Protein AF-A0A4Z1HPI1-F1 (afdb_monomer)

Radius of gyration: 21.08 Å; Cα contacts (8 Å, |Δi|>4): 315; chains: 1; bounding box: 58×37×62 Å

Foldseek 3Di:
DPPVPLDLFDWDDDDQQFTDGPLLVLQQDDDADLVSVLVSLVVNLVSVVSVNDQLDFDFTDNDPDTFFTDGSLLSNLLRPQVVVVVVLVLVVVPDPDDDDDCRSLNDPSSLVSLQVSQLDPRATCDDFQLDDGHAGSLNSNLVSLVVVDDLVNQCVSCVVVCVPPDPDDSLLSSLLSVLVSSCSRQPQPHPSCLVVLLSSLLNSLCVLLVQDPQQWDADDDDVPDGSGRTGGHDPVCSVVSCVVCVVSSVVSVVLSVVLNVVCVVVVHGSSCSSVPVSVVVVVVVCVVPPDPDDPVRVVVCVVVVDDD

Sequence (308 aa):
MFYNAGFREIEEYRCFDSKRTLLMLTWTDHDTSPSEMMDKFKLLWWLIQKVADLHRAKRILQGDRRIPWSPATHFIVASLLIKDLWVITMEEINLLPNGGPENLTSQPEVRNVMFKVLTTSTADPCICACSKSGCTALTILLKQTTLELDEEEIISVFTDLSEEGFPLDSTYWIMRASIMFLLQFIGTDNDAWKILGPEIIRFATFTILELTHTCCVYHPYSEGSPPHHFTPFDIGDHQDIQEEESAQIEELEILVKDFDSKYIELAQPILKFFDGYWRSRMLDYDIINTKPYTRDELEKIRELGVRI

Organism: NCBI:txid54673

Solvent-accessible surface area (backbone atoms only — not comparable to full-atom values): 18017 Å² total; per-residue (Å²): 135,78,72,91,72,75,70,63,70,75,78,76,54,85,56,84,82,19,64,47,50,62,73,52,58,66,57,83,71,93,86,62,53,75,68,56,48,49,52,38,32,48,50,52,33,52,39,48,75,55,64,44,66,53,70,51,51,43,65,32,39,58,82,94,45,76,40,64,58,47,28,30,31,43,44,45,35,54,43,51,51,52,67,62,59,45,52,55,49,48,56,55,68,74,48,67,100,69,81,67,80,84,50,69,65,75,36,64,43,44,24,51,42,51,38,58,42,51,72,43,90,55,44,29,90,41,84,27,85,58,32,96,70,16,50,29,23,48,52,51,41,53,54,48,48,69,72,70,59,54,60,71,66,50,48,67,74,43,51,91,69,57,80,73,79,68,92,69,58,64,65,57,57,50,50,53,50,51,51,57,57,48,39,66,44,59,44,83,88,38,75,63,50,77,58,52,40,57,51,49,53,37,34,51,51,33,56,75,69,66,61,79,66,55,50,36,43,80,51,80,93,52,97,88,57,68,79,55,49,60,44,70,41,63,74,79,60,37,58,58,52,52,62,73,43,40,67,60,53,51,51,47,54,55,51,43,52,52,49,50,53,48,50,63,72,66,68,55,53,62,67,61,38,44,74,40,60,50,43,54,52,53,51,53,48,46,58,69,73,70,53,86,68,53,75,69,52,53,52,51,44,47,73,71,68,51,88,126

Secondary structure (DSSP, 8-state):
--GGG--S-----EETTEE--GGGTS---S---HHHHHHHHHHHHHHHHTT--SS-EEEEEETTEEEEEEEHHHHHHHHS-HHHHHHHHHHHHHS-SS--SS-GGGSHHHHHHHHHHHT---B-S---TTSSSS-BHHHHHHHHHHHHS-HHHHHHHTGGGGGG-----HHHHHHHHHHHHHHHHH-TT-TTHHHHHHHHHHHHHHHHTT---TTEEE----TT--S-SEEEPPHHHHHHHHHHTHHHHHHHHHHHHHHHHHHHHH---HHHHIIIIIHHHHHHHHHHHHS---HHHHHHHHHTT---

Structure (mmCIF, N/CA/C/O backbone):
data_AF-A0A4Z1HPI1-F1
#
_entry.id   AF-A0A4Z1HPI1-F1
#
loop_
_atom_site.group_PDB
_atom_site.id
_atom_site.type_symbol
_atom_site.label_atom_id
_atom_site.label_alt_id
_atom_site.label_comp_id
_atom_site.label_asym_id
_atom_site.label_entity_id
_atom_site.label_seq_id
_atom_site.pdbx_PDB_ins_code
_atom_site.Cartn_x
_atom_site.Cartn_y
_atom_site.Cartn_z
_atom_site.occupancy
_atom_site.B_iso_or_equiv
_atom_site.auth_seq_id
_atom_site.auth_comp_id
_atom_site.auth_asym_id
_atom_site.auth_atom_id
_atom_site.pdbx_PDB_model_num
ATOM 1 N N . MET A 1 1 ? 26.347 -3.204 -25.828 1.00 44.28 1 MET A N 1
ATOM 2 C CA . MET A 1 1 ? 26.969 -4.247 -26.683 1.00 44.28 1 MET A CA 1
ATOM 3 C C . MET A 1 1 ? 26.636 -5.691 -26.265 1.00 44.28 1 MET A C 1
ATOM 5 O O . MET A 1 1 ? 26.672 -6.547 -27.133 1.00 44.28 1 MET A O 1
ATOM 9 N N . PHE A 1 2 ? 26.252 -5.988 -25.012 1.00 39.34 2 PHE A N 1
ATOM 10 C CA . PHE A 1 2 ? 25.982 -7.369 -24.551 1.00 39.34 2 PHE A CA 1
ATOM 11 C C . PHE A 1 2 ? 24.606 -7.971 -24.929 1.00 39.34 2 PHE A C 1
ATOM 13 O O . PHE A 1 2 ? 24.439 -9.184 -24.890 1.00 39.34 2 PHE A O 1
ATOM 20 N N . TYR A 1 3 ? 23.616 -7.169 -25.334 1.00 44.66 3 TYR A N 1
ATOM 21 C CA . TYR A 1 3 ? 22.205 -7.601 -25.351 1.00 44.66 3 TYR A CA 1
ATOM 22 C C . TYR A 1 3 ? 21.655 -8.155 -26.676 1.00 44.66 3 TYR A C 1
ATOM 24 O O . TYR A 1 3 ? 20.576 -8.742 -26.684 1.00 44.66 3 TYR A O 1
ATOM 32 N N . ASN A 1 4 ? 22.400 -8.069 -27.782 1.00 40.19 4 ASN A N 1
ATOM 33 C CA . ASN A 1 4 ? 21.983 -8.663 -29.065 1.00 40.19 4 ASN A CA 1
ATOM 34 C C . ASN A 1 4 ? 22.192 -10.193 -29.133 1.00 40.19 4 ASN A C 1
ATOM 36 O O . ASN A 1 4 ? 21.954 -10.793 -30.175 1.00 40.19 4 ASN A O 1
ATOM 40 N N . ALA A 1 5 ? 22.630 -10.830 -28.041 1.00 48.34 5 ALA A N 1
ATOM 41 C CA . ALA A 1 5 ? 23.020 -12.242 -28.000 1.00 48.34 5 ALA A CA 1
ATOM 42 C C . ALA A 1 5 ? 22.037 -13.166 -27.243 1.00 48.34 5 ALA A C 1
ATOM 44 O O . ALA A 1 5 ? 22.352 -14.327 -27.008 1.00 48.34 5 ALA A O 1
ATOM 45 N N . GLY A 1 6 ? 20.846 -12.688 -26.858 1.00 41.12 6 GLY A N 1
ATOM 46 C CA . GLY A 1 6 ? 19.831 -13.543 -26.218 1.00 41.12 6 GLY A CA 1
ATOM 47 C C . GLY A 1 6 ? 20.127 -13.927 -24.761 1.00 41.12 6 GLY A C 1
ATOM 48 O O . GLY A 1 6 ? 19.573 -14.907 -24.263 1.00 41.12 6 GLY A O 1
ATOM 49 N N . PHE A 1 7 ? 20.979 -13.163 -24.069 1.00 45.38 7 PHE A N 1
ATOM 50 C CA . PHE A 1 7 ? 21.203 -13.323 -22.632 1.00 45.38 7 PHE A CA 1
ATOM 51 C C . PHE A 1 7 ? 19.907 -13.049 -21.867 1.00 45.38 7 PHE A C 1
ATOM 53 O O . PHE A 1 7 ? 19.343 -11.960 -21.968 1.00 45.38 7 PHE A O 1
ATOM 60 N N . ARG A 1 8 ? 19.434 -14.053 -21.121 1.00 50.78 8 ARG A N 1
ATOM 61 C CA . ARG A 1 8 ? 18.224 -13.942 -20.297 1.00 50.78 8 ARG A CA 1
ATOM 62 C C . ARG A 1 8 ? 18.467 -13.137 -19.026 1.00 50.78 8 ARG A C 1
ATOM 64 O O . ARG A 1 8 ? 17.543 -12.499 -18.552 1.00 50.78 8 ARG A O 1
ATOM 71 N N . GLU A 1 9 ? 19.694 -13.115 -18.507 1.00 52.88 9 GLU A N 1
ATOM 72 C CA . GLU A 1 9 ? 20.037 -12.411 -17.270 1.00 52.88 9 GLU A CA 1
ATOM 73 C C . GLU A 1 9 ? 21.540 -12.082 -17.278 1.00 52.88 9 GLU A C 1
ATOM 75 O O . GLU A 1 9 ? 22.363 -12.980 -17.456 1.00 52.88 9 GLU A O 1
ATOM 80 N N . ILE A 1 10 ? 21.923 -10.809 -17.114 1.00 50.81 10 ILE A N 1
ATOM 81 C CA . ILE A 1 10 ? 23.310 -10.461 -16.771 1.00 50.81 10 ILE A CA 1
ATOM 82 C C . ILE A 1 10 ? 23.412 -10.570 -15.253 1.00 50.81 10 ILE A C 1
ATOM 84 O O . ILE A 1 10 ? 22.902 -9.724 -14.516 1.00 50.81 10 ILE A O 1
ATOM 88 N N . GLU A 1 11 ? 24.005 -11.664 -14.787 1.00 51.62 11 GLU A N 1
ATOM 89 C CA . GLU A 1 11 ? 24.332 -11.833 -13.380 1.00 51.62 11 GLU A CA 1
ATOM 90 C C . GLU A 1 11 ? 25.644 -11.122 -13.030 1.00 51.62 11 GLU A C 1
ATOM 92 O O . GLU A 1 11 ? 26.592 -11.113 -13.807 1.00 51.62 11 GLU A O 1
ATOM 97 N N . GLU A 1 12 ? 25.674 -10.606 -11.800 1.00 49.44 12 GLU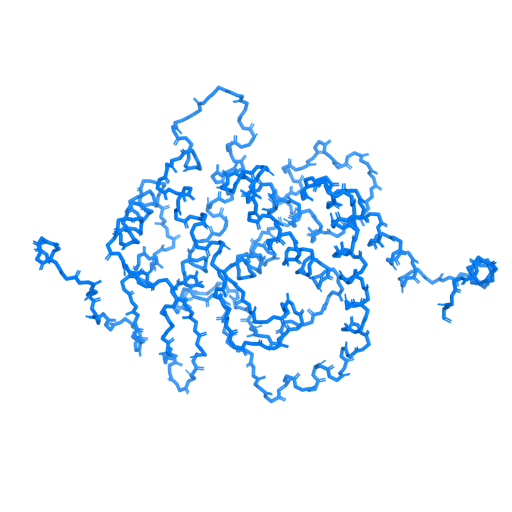 A N 1
ATOM 98 C CA . GLU A 1 12 ? 26.855 -10.170 -11.048 1.00 49.44 12 GLU A CA 1
ATOM 99 C C . GLU A 1 12 ? 27.414 -8.780 -11.374 1.00 49.44 12 GLU A C 1
ATOM 101 O O . GLU A 1 12 ? 28.413 -8.615 -12.067 1.00 49.44 12 GLU A O 1
ATOM 106 N N . TYR A 1 13 ? 26.855 -7.775 -10.693 1.00 44.91 13 TYR A N 1
ATOM 107 C CA . TYR A 1 13 ? 27.644 -6.627 -10.252 1.00 44.91 13 TYR A CA 1
ATOM 108 C C . TYR A 1 13 ? 27.812 -6.710 -8.731 1.00 44.91 13 TYR A C 1
ATOM 110 O O . TYR A 1 13 ? 26.821 -6.793 -8.001 1.00 44.91 13 TYR A O 1
ATOM 118 N N . ARG A 1 14 ? 29.060 -6.740 -8.243 1.00 44.12 14 ARG A N 1
ATOM 119 C CA . ARG A 1 14 ? 29.354 -6.566 -6.814 1.00 44.12 14 ARG A CA 1
ATOM 120 C C . ARG A 1 14 ? 29.311 -5.073 -6.524 1.00 44.12 14 ARG A C 1
ATOM 122 O O . ARG A 1 14 ? 30.267 -4.365 -6.816 1.00 44.12 14 ARG A O 1
ATOM 129 N N . CYS A 1 15 ? 28.203 -4.605 -5.974 1.00 44.56 15 CYS A N 1
ATOM 130 C CA . CYS A 1 15 ? 28.108 -3.268 -5.411 1.00 44.56 15 CYS A CA 1
ATOM 131 C C . CYS A 1 15 ? 27.835 -3.434 -3.911 1.00 44.56 15 CYS A C 1
ATOM 133 O O . CYS A 1 15 ? 26.878 -4.119 -3.540 1.00 44.56 15 CYS A O 1
ATOM 135 N N . PHE A 1 16 ? 28.707 -2.880 -3.064 1.00 46.69 16 PHE A N 1
ATOM 136 C CA . PHE A 1 16 ? 28.556 -2.881 -1.600 1.00 46.69 16 PHE A CA 1
ATOM 137 C C . PHE A 1 16 ? 28.314 -4.277 -0.977 1.00 46.69 16 PHE A C 1
ATOM 139 O O . PHE A 1 16 ? 27.327 -4.480 -0.278 1.00 46.69 16 PHE A O 1
ATOM 146 N N . ASP A 1 17 ? 29.163 -5.267 -1.288 1.00 48.69 17 ASP A N 1
ATOM 147 C CA . ASP A 1 17 ? 29.124 -6.647 -0.747 1.00 48.69 17 ASP A CA 1
ATOM 148 C C . ASP A 1 17 ? 27.828 -7.460 -0.955 1.00 48.69 17 ASP A C 1
ATOM 150 O O . ASP A 1 17 ? 27.710 -8.598 -0.493 1.00 48.69 17 ASP A O 1
ATOM 154 N N . SER A 1 18 ? 26.890 -6.955 -1.763 1.00 53.09 18 SER A N 1
ATOM 155 C CA . SER A 1 18 ? 25.620 -7.625 -2.042 1.00 53.09 18 SER A CA 1
ATOM 156 C C . SER A 1 18 ? 25.455 -8.024 -3.511 1.00 53.09 18 SER A C 1
ATOM 158 O O . SER A 1 18 ? 25.789 -7.284 -4.438 1.00 53.09 18 SER A O 1
ATOM 160 N N . LYS A 1 19 ? 24.927 -9.233 -3.752 1.00 58.44 19 LYS A N 1
ATOM 161 C CA . LYS A 1 19 ? 24.575 -9.701 -5.101 1.00 58.44 19 LYS A CA 1
ATOM 162 C C . LYS A 1 19 ? 23.224 -9.099 -5.499 1.00 58.44 19 LYS A C 1
ATOM 164 O O . LYS A 1 19 ? 22.197 -9.591 -5.043 1.00 58.44 19 LYS A O 1
ATOM 169 N N . ARG A 1 20 ? 23.208 -8.108 -6.392 1.00 66.50 20 ARG A N 1
ATOM 170 C CA . ARG A 1 20 ? 21.976 -7.536 -6.975 1.00 66.50 20 ARG A CA 1
ATOM 171 C C . ARG A 1 20 ? 21.638 -8.172 -8.333 1.00 66.50 20 ARG A C 1
ATOM 173 O O . ARG A 1 20 ? 22.487 -8.831 -8.944 1.00 66.50 20 ARG A O 1
ATOM 180 N N . THR A 1 21 ? 20.380 -8.098 -8.769 1.00 70.25 21 THR A N 1
ATOM 181 C CA . THR A 1 21 ? 19.995 -8.373 -10.170 1.00 70.25 21 THR A CA 1
ATOM 182 C C . THR A 1 21 ? 20.085 -7.079 -10.974 1.00 70.25 21 THR A C 1
ATOM 184 O O . THR A 1 21 ? 20.145 -5.998 -10.395 1.00 70.25 21 THR A O 1
ATOM 187 N N . LEU A 1 22 ? 20.066 -7.160 -12.303 1.00 71.12 22 LEU A N 1
ATOM 188 C CA . LEU A 1 22 ? 20.063 -5.960 -13.139 1.00 71.12 22 LEU A CA 1
ATOM 189 C C . LEU A 1 22 ? 18.841 -5.058 -12.871 1.00 71.12 22 LEU A C 1
ATOM 191 O O . LEU A 1 22 ? 18.987 -3.843 -12.859 1.00 71.12 22 LEU A O 1
ATOM 195 N N . LEU A 1 23 ? 17.678 -5.650 -12.565 1.00 72.38 23 LEU A N 1
ATOM 196 C CA . LEU A 1 23 ? 16.473 -4.923 -12.138 1.00 72.38 23 LEU A CA 1
ATOM 197 C C . LEU A 1 23 ? 16.683 -4.130 -10.835 1.00 72.38 23 LEU A C 1
ATOM 199 O O . LEU A 1 23 ? 16.061 -3.100 -10.638 1.00 72.38 23 LEU A O 1
ATOM 203 N N . MET A 1 24 ? 17.564 -4.601 -9.949 1.00 71.38 24 MET A N 1
ATOM 204 C CA . MET A 1 24 ? 17.882 -3.951 -8.669 1.00 71.38 24 MET A CA 1
ATOM 205 C C . MET A 1 24 ? 19.000 -2.897 -8.792 1.00 71.38 24 MET A C 1
ATOM 207 O O . MET A 1 24 ? 19.369 -2.272 -7.799 1.00 71.38 24 MET A O 1
ATOM 211 N N . LEU A 1 25 ? 19.605 -2.755 -9.976 1.00 67.38 25 LEU A N 1
ATOM 212 C CA . LEU A 1 25 ? 20.715 -1.831 -10.242 1.00 67.38 25 LEU A CA 1
ATOM 213 C C . LEU A 1 25 ? 20.290 -0.616 -11.064 1.00 67.38 25 LEU A C 1
ATOM 215 O O . LEU A 1 25 ? 21.067 0.319 -11.194 1.00 67.38 25 LEU A O 1
ATOM 219 N N . THR A 1 26 ? 19.074 -0.604 -11.613 1.00 65.00 26 THR A N 1
ATOM 220 C CA . THR A 1 26 ? 18.574 0.527 -12.408 1.00 65.00 26 THR A CA 1
ATOM 221 C C . THR A 1 26 ? 18.363 1.795 -11.580 1.00 65.00 26 THR A C 1
ATOM 223 O O . THR A 1 26 ? 18.128 2.852 -12.152 1.00 65.00 26 THR A O 1
ATOM 226 N N . TRP A 1 27 ? 18.437 1.706 -10.250 1.00 65.31 27 TRP A N 1
ATOM 227 C CA . TRP A 1 27 ? 18.023 2.767 -9.342 1.00 65.31 27 TRP A CA 1
ATOM 228 C C . TRP A 1 27 ? 18.983 2.903 -8.151 1.00 65.31 27 TRP A C 1
ATOM 230 O O . TRP A 1 27 ? 18.666 2.553 -7.019 1.00 65.31 27 TRP A O 1
ATOM 240 N N . THR A 1 28 ? 20.215 3.333 -8.430 1.00 59.50 28 THR A N 1
ATOM 241 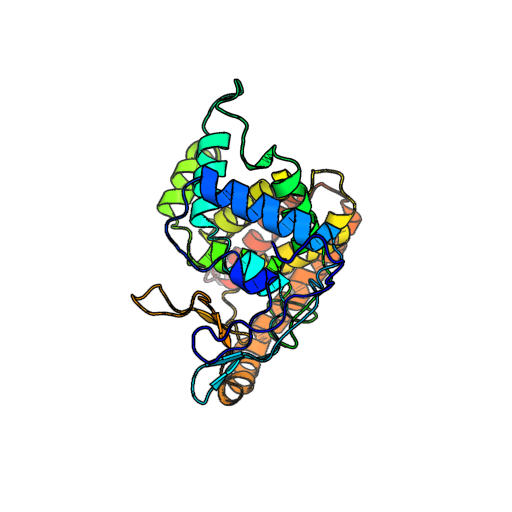C CA . THR A 1 28 ? 21.262 3.527 -7.407 1.00 59.50 28 THR A CA 1
ATOM 242 C C . THR A 1 28 ? 21.504 4.984 -7.028 1.00 59.50 28 THR A C 1
ATOM 244 O O . THR A 1 28 ? 22.158 5.218 -6.019 1.00 59.50 28 THR A O 1
ATOM 247 N N . ASP A 1 29 ? 20.983 5.933 -7.811 1.00 57.97 29 ASP A N 1
ATOM 248 C CA . ASP A 1 29 ? 21.318 7.355 -7.693 1.00 57.97 29 ASP A CA 1
ATOM 249 C C . ASP A 1 29 ? 20.062 8.173 -7.362 1.00 57.97 29 ASP A C 1
ATOM 251 O O . ASP A 1 29 ? 19.016 7.979 -7.993 1.00 57.97 29 ASP A O 1
ATOM 255 N N . HIS A 1 30 ? 20.196 9.060 -6.370 1.00 53.88 30 HIS A N 1
ATOM 256 C CA . HIS A 1 30 ? 19.105 9.780 -5.697 1.00 53.88 30 HIS A CA 1
ATOM 257 C C . HIS A 1 30 ? 18.767 11.153 -6.309 1.00 53.88 30 HIS A C 1
ATOM 259 O O . HIS A 1 30 ? 17.729 11.705 -5.984 1.00 53.88 30 HIS A O 1
ATOM 265 N N . ASP A 1 31 ? 19.576 11.657 -7.246 1.00 56.25 31 ASP A N 1
ATOM 266 C CA . ASP A 1 31 ? 19.296 12.880 -8.013 1.00 56.25 31 ASP A CA 1
ATOM 267 C C . ASP A 1 31 ? 19.038 12.503 -9.469 1.00 56.25 31 ASP A C 1
ATOM 269 O O . ASP A 1 31 ? 19.942 12.505 -10.304 1.00 56.25 31 ASP A O 1
ATOM 273 N N . THR A 1 32 ? 17.809 12.087 -9.767 1.00 62.38 32 THR A N 1
ATOM 274 C CA . THR A 1 32 ? 17.444 11.657 -11.119 1.00 62.38 32 THR A CA 1
ATOM 275 C C . THR A 1 32 ? 16.587 12.729 -11.774 1.00 62.38 32 THR A C 1
ATOM 277 O O . THR A 1 32 ? 15.450 12.955 -11.370 1.00 62.38 32 THR A O 1
ATOM 280 N N . SER A 1 33 ? 17.099 13.368 -12.825 1.00 71.50 33 SER A N 1
ATOM 281 C CA . SER A 1 33 ? 16.271 14.253 -13.650 1.00 71.50 33 SER A CA 1
ATOM 282 C C . SER A 1 33 ? 15.077 13.484 -14.249 1.00 71.50 33 SER A C 1
ATOM 284 O O . SER A 1 33 ? 15.191 12.278 -14.495 1.00 71.50 33 SER A O 1
ATOM 286 N N . PRO A 1 34 ? 13.944 14.135 -14.586 1.00 71.25 34 PRO A N 1
ATOM 287 C CA . PRO A 1 34 ? 12.806 13.446 -15.208 1.00 71.25 34 PRO A CA 1
ATOM 288 C C . PRO A 1 34 ? 13.183 12.637 -16.464 1.00 71.25 34 PRO A C 1
ATOM 290 O O . PRO A 1 34 ? 12.647 11.556 -16.706 1.00 71.25 34 PRO A O 1
ATOM 293 N N . SER A 1 35 ? 14.162 13.121 -17.240 1.00 72.44 35 SER A N 1
ATOM 294 C CA . SER A 1 35 ? 14.698 12.409 -18.409 1.00 72.44 35 SER A CA 1
ATOM 295 C C . SER A 1 35 ? 15.427 11.119 -18.027 1.00 72.44 35 SER A C 1
ATOM 297 O O . SER A 1 35 ? 15.212 10.083 -18.651 1.00 72.44 35 SER A O 1
ATOM 299 N N . GLU A 1 36 ? 16.281 11.153 -17.005 1.00 77.25 36 GLU A N 1
ATOM 300 C CA . GLU A 1 36 ? 16.985 9.957 -16.531 1.00 77.25 36 GLU A CA 1
ATOM 301 C C . GLU A 1 36 ? 16.012 8.961 -15.891 1.00 77.25 36 GLU A C 1
ATOM 303 O O . GLU A 1 36 ? 16.162 7.751 -16.060 1.00 77.25 36 GLU A O 1
ATOM 308 N N . MET A 1 37 ? 14.970 9.453 -15.213 1.00 77.44 37 MET A N 1
ATOM 309 C CA . MET A 1 37 ? 13.915 8.617 -14.645 1.00 77.44 37 MET A CA 1
ATOM 310 C C . MET A 1 37 ? 13.166 7.878 -15.756 1.00 77.44 37 MET A C 1
ATOM 312 O O . MET A 1 37 ? 12.956 6.666 -15.675 1.00 77.44 37 MET A O 1
ATOM 316 N N . MET A 1 38 ? 12.831 8.583 -16.837 1.00 80.19 38 MET A N 1
ATOM 317 C CA . MET A 1 38 ? 12.234 7.983 -18.025 1.00 80.19 38 MET A CA 1
ATOM 318 C C . MET A 1 38 ? 13.130 6.900 -18.639 1.00 80.19 38 MET A C 1
ATOM 320 O O . MET A 1 38 ? 12.654 5.815 -18.975 1.00 80.19 38 MET A O 1
ATOM 324 N N . ASP A 1 39 ? 14.432 7.154 -18.770 1.00 82.88 39 ASP A N 1
ATOM 325 C CA . ASP A 1 39 ? 15.369 6.167 -19.311 1.00 82.88 39 ASP A CA 1
ATOM 326 C C . ASP A 1 39 ? 15.478 4.922 -18.416 1.00 82.88 39 ASP A C 1
ATOM 328 O O . ASP A 1 39 ? 15.526 3.795 -18.926 1.00 82.88 39 ASP A O 1
ATOM 332 N N . LYS A 1 40 ? 15.409 5.093 -17.088 1.00 83.81 40 LYS A N 1
ATOM 333 C CA . LYS A 1 40 ? 15.308 3.978 -16.133 1.00 83.81 40 LYS A CA 1
ATOM 334 C C . LYS A 1 40 ? 14.024 3.171 -16.341 1.00 83.81 40 LYS A C 1
ATOM 336 O O . LYS A 1 40 ? 14.096 1.942 -16.411 1.00 83.81 40 LYS A O 1
ATOM 341 N N . PHE A 1 41 ? 12.868 3.817 -16.512 1.00 86.00 41 PHE A N 1
ATOM 342 C CA . PHE A 1 41 ? 11.603 3.125 -16.803 1.00 86.00 41 PHE A CA 1
ATOM 343 C C . PHE A 1 41 ? 11.623 2.389 -18.145 1.00 86.00 41 PHE A C 1
ATOM 345 O O . PHE A 1 41 ? 11.199 1.234 -18.213 1.00 86.00 41 PHE A O 1
ATOM 352 N N . LYS A 1 42 ? 12.172 2.999 -19.202 1.00 87.12 42 LYS A N 1
ATOM 353 C CA . LYS A 1 42 ? 12.356 2.345 -20.508 1.00 87.12 42 LYS A CA 1
ATOM 354 C C . LYS A 1 42 ? 13.236 1.105 -20.393 1.00 87.12 42 LYS A C 1
ATOM 356 O O . LYS A 1 42 ? 12.905 0.060 -20.957 1.00 87.12 42 LYS A O 1
ATOM 361 N N . LEU A 1 43 ? 14.333 1.193 -19.639 1.00 86.62 43 LEU A N 1
ATOM 362 C CA . LEU A 1 43 ? 15.219 0.060 -19.388 1.00 86.62 43 LEU A CA 1
ATOM 363 C C . LEU A 1 43 ? 14.515 -1.044 -18.587 1.00 86.62 43 LEU A C 1
ATOM 365 O O . LEU A 1 43 ? 14.568 -2.205 -18.991 1.00 86.62 43 LEU A O 1
ATOM 369 N N . LEU A 1 44 ? 13.825 -0.702 -17.494 1.00 87.56 44 LEU A N 1
ATOM 370 C CA . LEU A 1 44 ? 13.042 -1.653 -16.696 1.00 87.56 44 LEU A CA 1
ATOM 371 C C . LEU A 1 44 ? 11.988 -2.360 -17.548 1.00 87.56 44 LEU A C 1
ATOM 373 O O . LEU A 1 44 ? 11.891 -3.589 -17.523 1.00 87.56 44 LEU A O 1
ATOM 377 N N . TRP A 1 45 ? 11.234 -1.604 -18.344 1.00 90.88 45 TRP A N 1
ATOM 378 C CA . TRP A 1 45 ? 10.216 -2.164 -19.221 1.00 90.88 45 TRP A CA 1
ATOM 379 C C . TRP A 1 45 ? 10.819 -3.116 -20.250 1.00 90.88 45 TRP A C 1
ATOM 381 O O . TRP A 1 45 ? 10.349 -4.246 -20.407 1.00 90.88 45 TRP A O 1
ATOM 391 N N 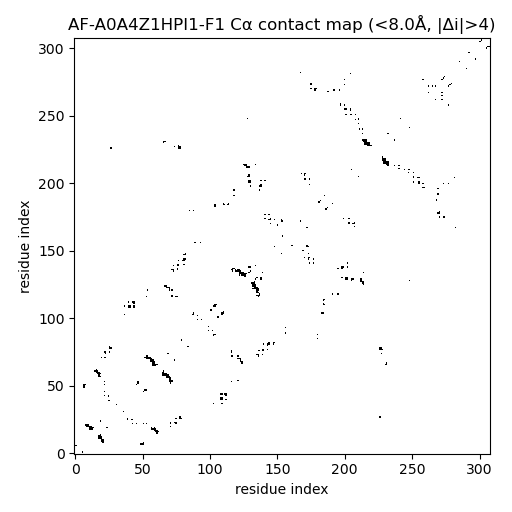. TRP A 1 46 ? 11.910 -2.705 -20.898 1.00 88.69 46 TRP A N 1
ATOM 392 C CA . TRP A 1 46 ? 12.637 -3.552 -21.835 1.00 88.69 46 TRP A CA 1
ATOM 393 C C . TRP A 1 46 ? 13.121 -4.851 -21.170 1.00 88.69 46 TRP A C 1
ATOM 395 O O . TRP A 1 46 ? 12.951 -5.928 -21.742 1.00 88.69 46 TRP A O 1
ATOM 405 N N . LEU A 1 47 ? 13.651 -4.788 -19.943 1.00 85.69 47 LEU A N 1
ATOM 406 C CA . LEU A 1 47 ? 14.081 -5.970 -19.186 1.00 85.69 47 LEU A CA 1
ATOM 407 C C . LEU A 1 47 ? 12.919 -6.920 -18.885 1.00 85.69 47 LEU A C 1
ATOM 409 O O . LEU A 1 47 ? 13.037 -8.127 -19.108 1.00 85.69 47 LEU A O 1
ATOM 413 N N . ILE A 1 48 ? 11.777 -6.388 -18.448 1.00 86.88 48 ILE A N 1
ATOM 414 C CA . ILE A 1 48 ? 10.561 -7.175 -18.202 1.00 86.88 48 ILE A CA 1
ATOM 415 C C . ILE A 1 48 ? 10.093 -7.858 -19.496 1.00 86.88 48 ILE A C 1
ATOM 417 O O . ILE A 1 48 ? 9.756 -9.043 -19.485 1.00 86.88 48 ILE A O 1
ATOM 421 N N . GLN A 1 49 ? 10.134 -7.160 -20.637 1.00 87.50 49 GLN A N 1
ATOM 422 C CA . GLN A 1 49 ? 9.816 -7.742 -21.948 1.00 87.50 49 GLN A CA 1
ATOM 423 C C . GLN A 1 49 ? 10.800 -8.843 -22.374 1.00 87.50 49 GLN A C 1
ATOM 425 O O . GLN A 1 49 ? 10.443 -9.722 -23.161 1.00 87.50 49 GLN A O 1
ATOM 430 N N . LYS A 1 50 ? 12.034 -8.819 -21.859 1.00 85.81 50 LYS A N 1
ATOM 431 C CA . LYS A 1 50 ? 13.039 -9.878 -22.042 1.00 85.81 50 LYS A CA 1
ATOM 432 C C . LYS A 1 50 ? 12.986 -10.971 -20.973 1.00 85.81 50 LYS A C 1
ATOM 434 O O . LYS A 1 50 ? 13.887 -11.803 -20.930 1.00 85.81 50 LYS A O 1
ATOM 439 N N . VAL A 1 51 ? 11.887 -11.051 -20.217 1.00 83.75 51 VAL A N 1
ATOM 440 C CA . VAL A 1 51 ? 11.621 -12.108 -19.226 1.00 83.75 51 VAL A CA 1
ATOM 441 C C . VAL A 1 51 ? 12.552 -12.017 -18.009 1.00 83.75 51 VAL A C 1
ATOM 443 O O . VAL A 1 51 ? 12.862 -13.028 -17.386 1.00 83.75 51 VAL A O 1
ATOM 446 N N . ALA A 1 52 ? 12.998 -10.807 -17.651 1.00 83.44 52 ALA A N 1
ATOM 447 C CA . ALA A 1 52 ? 13.656 -10.596 -16.366 1.00 83.44 52 ALA A CA 1
ATOM 448 C C . ALA A 1 52 ? 12.694 -10.956 -15.219 1.00 83.44 52 ALA A C 1
ATOM 450 O O . ALA A 1 52 ? 11.534 -10.535 -15.214 1.00 83.44 52 ALA A O 1
ATOM 451 N N . ASP A 1 53 ? 13.175 -11.744 -14.256 1.00 82.88 53 ASP A N 1
ATOM 452 C CA . ASP A 1 53 ? 12.346 -12.262 -13.170 1.00 82.88 53 ASP A CA 1
ATOM 453 C C . ASP A 1 53 ? 12.145 -11.222 -12.053 1.00 82.88 53 ASP A C 1
ATOM 455 O O . ASP A 1 53 ? 13.056 -10.904 -11.284 1.00 82.88 53 ASP A O 1
ATOM 459 N N . LEU A 1 54 ? 10.915 -10.712 -11.960 1.00 83.88 54 LEU A N 1
ATOM 460 C CA . LEU A 1 54 ? 10.456 -9.776 -10.929 1.00 83.88 54 LEU A CA 1
ATOM 461 C C . LEU A 1 54 ? 10.311 -10.426 -9.543 1.00 83.88 54 LEU A C 1
ATOM 463 O O . LEU A 1 54 ? 10.431 -9.746 -8.523 1.00 83.88 54 LEU A O 1
ATOM 467 N N . HIS A 1 55 ? 10.075 -11.736 -9.502 1.00 83.88 55 HIS A N 1
ATOM 468 C CA . HIS A 1 55 ? 9.901 -12.511 -8.274 1.00 83.88 55 HIS A CA 1
ATOM 469 C C . HIS A 1 55 ? 11.241 -12.914 -7.665 1.00 83.88 55 HIS A C 1
ATOM 471 O O . HIS A 1 55 ? 11.304 -13.349 -6.512 1.00 83.88 55 HIS A O 1
ATOM 477 N N . ARG A 1 56 ? 12.326 -12.778 -8.435 1.00 78.38 56 ARG A N 1
ATOM 478 C CA . ARG A 1 56 ? 13.659 -13.166 -8.008 1.00 78.38 56 ARG A CA 1
ATOM 479 C C . ARG A 1 56 ? 14.066 -12.364 -6.786 1.00 78.38 56 ARG A C 1
ATOM 481 O O . ARG A 1 56 ? 14.394 -11.182 -6.866 1.00 78.38 56 ARG A O 1
ATOM 488 N N . ALA A 1 57 ? 14.106 -13.047 -5.657 1.00 71.12 57 ALA A N 1
ATOM 489 C CA . ALA A 1 57 ? 14.684 -12.518 -4.444 1.00 71.12 57 ALA A CA 1
ATOM 490 C C . ALA A 1 57 ? 16.138 -12.962 -4.318 1.00 71.12 57 ALA A C 1
ATOM 492 O O . ALA A 1 57 ? 16.519 -14.083 -4.679 1.00 71.12 57 ALA A O 1
ATOM 493 N N . LYS A 1 58 ? 16.962 -12.085 -3.758 1.00 65.00 58 LYS A N 1
ATOM 494 C CA . LYS A 1 58 ? 18.313 -12.434 -3.329 1.00 65.00 58 LYS A CA 1
ATOM 495 C C . LYS A 1 58 ? 18.457 -12.104 -1.855 1.00 65.00 58 LYS A C 1
ATOM 497 O O . LYS A 1 58 ? 17.952 -11.092 -1.387 1.00 65.00 58 LYS A O 1
ATOM 502 N N . ARG A 1 59 ? 19.174 -12.968 -1.132 1.00 58.22 59 ARG A N 1
ATOM 503 C CA . ARG A 1 59 ? 19.695 -12.602 0.185 1.00 58.22 59 ARG A CA 1
ATOM 504 C C . ARG A 1 59 ? 20.791 -11.580 -0.045 1.00 58.22 59 ARG A C 1
ATOM 506 O O . ARG A 1 59 ? 21.775 -11.878 -0.726 1.00 58.22 59 ARG A O 1
ATOM 513 N N . ILE A 1 60 ? 20.600 -10.395 0.498 1.00 55.81 60 ILE A N 1
ATOM 514 C CA . ILE A 1 60 ? 21.593 -9.332 0.445 1.00 55.81 60 ILE A CA 1
ATOM 515 C C . ILE A 1 60 ? 22.337 -9.395 1.770 1.00 55.81 60 ILE A C 1
ATOM 517 O O . ILE A 1 60 ? 21.745 -9.428 2.846 1.00 55.81 60 ILE A O 1
ATOM 521 N N . LEU A 1 61 ? 23.652 -9.551 1.678 1.00 51.94 61 LEU A N 1
ATOM 522 C CA . LEU A 1 61 ? 24.525 -9.412 2.831 1.00 51.94 61 LEU A CA 1
ATOM 523 C C . LEU A 1 61 ? 24.832 -7.924 2.952 1.00 51.94 61 LEU A C 1
ATOM 525 O O . LEU A 1 61 ? 25.282 -7.320 1.980 1.00 51.94 61 LEU A O 1
ATOM 529 N N . GLN A 1 62 ? 24.551 -7.346 4.114 1.00 48.81 62 GLN A N 1
ATOM 530 C CA . GLN A 1 62 ? 24.996 -6.003 4.463 1.00 48.81 62 GLN A CA 1
ATOM 531 C C . GLN A 1 62 ? 25.826 -6.119 5.744 1.00 48.81 62 GLN A C 1
ATOM 533 O O . GLN A 1 62 ? 25.288 -6.191 6.850 1.00 48.81 62 GLN A O 1
ATOM 538 N N . GLY A 1 63 ? 27.148 -6.232 5.580 1.00 59.34 63 GLY A N 1
ATOM 539 C CA . GLY A 1 63 ? 28.048 -6.631 6.667 1.00 59.34 63 GLY A CA 1
ATOM 540 C C . GLY A 1 63 ? 27.711 -8.033 7.196 1.00 59.34 63 GLY A C 1
ATOM 541 O O . GLY A 1 63 ? 27.453 -8.948 6.413 1.00 59.34 63 GLY A O 1
ATOM 542 N N . ASP A 1 64 ? 27.656 -8.190 8.522 1.00 50.16 64 ASP A N 1
ATOM 543 C CA . ASP A 1 64 ? 27.281 -9.452 9.186 1.00 50.16 64 ASP A CA 1
ATOM 544 C C . ASP A 1 64 ? 25.759 -9.692 9.246 1.00 50.16 64 ASP A C 1
ATOM 546 O O . ASP A 1 64 ? 25.304 -10.774 9.634 1.00 50.16 64 ASP A O 1
ATOM 550 N N . ARG A 1 65 ? 24.941 -8.704 8.855 1.00 50.03 65 ARG A N 1
ATOM 551 C CA . ARG A 1 65 ? 23.478 -8.810 8.897 1.00 50.03 65 ARG A CA 1
ATOM 552 C C . ARG A 1 65 ? 22.948 -9.418 7.600 1.00 50.03 65 ARG A C 1
ATOM 554 O O . ARG A 1 65 ? 23.240 -8.968 6.490 1.00 50.03 65 ARG A O 1
ATOM 561 N N . ARG A 1 66 ? 22.136 -10.467 7.747 1.00 52.50 66 ARG A N 1
ATOM 562 C CA . ARG A 1 66 ? 21.406 -11.092 6.638 1.00 52.50 66 ARG A CA 1
ATOM 563 C C . ARG A 1 66 ? 20.147 -10.279 6.372 1.00 52.50 66 ARG A C 1
ATOM 565 O O . ARG A 1 66 ? 19.221 -10.333 7.174 1.00 52.50 66 ARG A O 1
ATOM 572 N N . ILE A 1 67 ? 20.089 -9.582 5.241 1.00 54.78 67 ILE A N 1
ATOM 573 C CA . ILE A 1 67 ? 18.823 -9.030 4.763 1.00 54.78 67 ILE A CA 1
ATOM 574 C C . ILE A 1 67 ? 17.989 -10.221 4.244 1.00 54.78 67 ILE A C 1
ATOM 576 O O . ILE A 1 67 ? 18.510 -11.059 3.490 1.00 54.78 67 ILE A O 1
ATOM 580 N N . PRO A 1 68 ? 16.733 -10.371 4.698 1.00 53.81 68 PRO A N 1
ATOM 581 C CA . PRO A 1 68 ? 15.803 -11.386 4.290 1.00 53.81 68 PRO A CA 1
ATOM 582 C C . PRO A 1 68 ? 15.517 -11.255 2.804 1.00 53.81 68 PRO A C 1
ATOM 584 O O . PRO A 1 68 ? 15.970 -10.373 2.079 1.00 53.81 68 PRO A O 1
ATOM 587 N N . TRP A 1 69 ? 14.800 -12.262 2.356 1.00 63.19 69 TRP A N 1
ATOM 588 C CA . TRP A 1 69 ? 14.362 -12.453 0.997 1.00 63.19 69 TRP A CA 1
ATOM 589 C C . TRP A 1 69 ? 13.555 -11.232 0.528 1.00 63.19 69 TRP A C 1
ATOM 591 O O . TRP A 1 69 ? 12.386 -11.103 0.867 1.00 63.19 69 TRP A O 1
ATOM 601 N N . SER A 1 70 ? 14.185 -10.335 -0.232 1.00 72.75 70 SER A N 1
ATOM 602 C CA . SER A 1 70 ? 13.518 -9.176 -0.829 1.00 72.75 70 SER A CA 1
ATOM 603 C C . SER A 1 70 ? 13.484 -9.349 -2.357 1.00 72.75 70 SER A C 1
ATOM 605 O O . SER A 1 70 ? 14.541 -9.364 -3.003 1.00 72.75 70 SER A O 1
ATOM 607 N N . PRO A 1 71 ? 12.294 -9.558 -2.945 1.00 83.06 71 PRO A N 1
ATOM 608 C CA . PRO A 1 71 ? 12.099 -9.660 -4.391 1.00 83.06 71 PRO A CA 1
ATOM 609 C C . PRO A 1 71 ? 12.550 -8.416 -5.150 1.00 83.06 71 PRO A C 1
ATOM 611 O O . PRO A 1 71 ? 12.484 -7.310 -4.620 1.00 83.06 71 PRO A O 1
ATOM 614 N N . ALA A 1 72 ? 12.910 -8.563 -6.429 1.00 82.88 72 ALA A N 1
ATOM 615 C CA . ALA A 1 72 ? 13.241 -7.426 -7.292 1.00 82.88 72 ALA A CA 1
ATOM 616 C C . ALA A 1 72 ? 12.133 -6.357 -7.320 1.00 82.88 72 ALA A C 1
ATOM 618 O O . ALA A 1 72 ? 12.437 -5.171 -7.386 1.00 82.88 72 ALA A O 1
ATOM 619 N N . THR A 1 73 ? 10.865 -6.751 -7.197 1.00 87.00 73 THR A N 1
ATOM 620 C CA . THR A 1 73 ? 9.733 -5.813 -7.110 1.00 87.00 73 THR A CA 1
ATOM 621 C C . THR A 1 73 ? 9.818 -4.885 -5.906 1.00 87.00 73 THR A C 1
ATOM 623 O O . THR A 1 73 ? 9.519 -3.707 -6.053 1.00 87.00 73 THR A O 1
ATOM 626 N N . HIS A 1 74 ? 10.282 -5.382 -4.755 1.00 85.19 74 HIS A N 1
ATOM 627 C CA . HIS A 1 74 ? 10.466 -4.577 -3.546 1.00 85.19 74 HIS A CA 1
ATOM 628 C C . HIS A 1 74 ? 11.588 -3.562 -3.735 1.00 85.19 74 HIS A C 1
ATOM 630 O O . HIS A 1 74 ? 11.460 -2.433 -3.293 1.00 85.19 74 HIS A O 1
ATOM 636 N N . PHE A 1 75 ? 12.665 -3.946 -4.429 1.00 79.50 75 PHE A N 1
ATOM 637 C CA . PHE A 1 75 ? 13.748 -3.020 -4.771 1.00 79.50 75 PHE A CA 1
ATOM 638 C C . PHE A 1 75 ? 13.272 -1.927 -5.707 1.00 79.50 75 PHE A C 1
ATOM 640 O O . PHE A 1 75 ? 13.583 -0.770 -5.473 1.00 79.50 75 PHE A O 1
ATOM 647 N N . ILE A 1 76 ? 12.528 -2.298 -6.753 1.00 82.50 76 ILE A N 1
ATOM 648 C CA . ILE A 1 76 ? 12.025 -1.329 -7.723 1.00 82.50 76 ILE A CA 1
ATOM 649 C C . ILE A 1 76 ? 11.189 -0.284 -6.986 1.00 82.50 76 ILE A C 1
ATOM 651 O O . ILE A 1 76 ? 11.550 0.880 -7.041 1.00 82.50 76 ILE A O 1
ATOM 655 N N . VAL A 1 77 ? 10.157 -0.681 -6.233 1.00 82.88 77 VAL A N 1
ATOM 656 C CA . VAL A 1 77 ? 9.325 0.294 -5.500 1.00 82.88 77 VAL A CA 1
ATOM 657 C C . VAL A 1 77 ? 10.096 1.043 -4.417 1.00 82.88 77 VAL A C 1
ATOM 659 O O . VAL A 1 77 ? 9.948 2.250 -4.348 1.00 82.88 77 VAL A O 1
ATOM 662 N N . ALA A 1 78 ? 10.979 0.377 -3.658 1.00 77.75 78 ALA A N 1
ATOM 663 C CA . ALA A 1 78 ? 11.790 1.021 -2.620 1.00 77.75 78 ALA A CA 1
ATOM 664 C C . ALA A 1 78 ? 12.696 2.122 -3.175 1.00 77.75 78 ALA A C 1
ATOM 666 O O . ALA A 1 78 ? 13.005 3.089 -2.488 1.00 77.75 78 ALA A O 1
ATOM 667 N N . SER A 1 79 ? 13.177 1.946 -4.402 1.00 74.12 79 SER A N 1
ATOM 668 C CA . SER A 1 79 ? 14.067 2.910 -5.033 1.00 74.12 79 SER A CA 1
ATOM 669 C C . SER A 1 79 ? 13.326 3.966 -5.846 1.00 74.12 79 SER A C 1
ATOM 671 O O . SER A 1 79 ? 13.889 5.031 -6.084 1.00 74.12 79 SER A O 1
ATOM 673 N N . LEU A 1 80 ? 12.075 3.713 -6.240 1.00 72.38 80 LEU A N 1
ATOM 674 C CA . LEU A 1 80 ? 11.170 4.750 -6.722 1.00 72.38 80 LEU A CA 1
ATOM 675 C C . LEU A 1 80 ? 10.844 5.670 -5.541 1.00 72.38 80 LEU A C 1
ATOM 677 O O . LEU A 1 80 ? 9.845 5.456 -4.863 1.00 72.38 80 LEU A O 1
ATOM 681 N N . LEU A 1 81 ? 11.700 6.663 -5.276 1.00 62.03 81 LEU A N 1
ATOM 682 C CA . LEU A 1 81 ? 11.429 7.684 -4.270 1.00 62.03 81 LEU A CA 1
ATOM 683 C C . LEU A 1 81 ? 10.067 8.279 -4.586 1.00 62.03 81 LEU A C 1
ATOM 685 O O . LEU A 1 81 ? 9.867 8.924 -5.621 1.00 62.03 81 LEU A O 1
ATOM 689 N N . ILE A 1 82 ? 9.111 7.988 -3.710 1.00 58.62 82 ILE A N 1
ATOM 690 C CA . ILE A 1 82 ? 7.738 8.409 -3.917 1.00 58.62 82 ILE A CA 1
ATOM 691 C C . ILE A 1 82 ? 7.712 9.913 -3.947 1.00 58.62 82 ILE A C 1
ATOM 693 O O . ILE A 1 82 ? 7.008 10.428 -4.788 1.00 58.62 82 ILE A O 1
ATOM 697 N N . LYS A 1 83 ? 8.558 10.607 -3.178 1.00 59.72 83 LYS A N 1
ATOM 698 C CA . LYS A 1 83 ? 8.699 12.058 -3.277 1.00 59.72 83 LYS A CA 1
ATOM 699 C C . LYS A 1 83 ? 8.945 12.550 -4.709 1.00 59.72 83 LYS A C 1
ATOM 701 O O . LYS A 1 83 ? 8.283 13.493 -5.119 1.00 59.72 83 LYS A O 1
ATOM 706 N N . ASP A 1 84 ? 9.786 11.894 -5.508 1.00 61.88 84 ASP A N 1
ATOM 707 C CA . ASP A 1 84 ? 10.066 12.347 -6.878 1.00 61.88 84 ASP A CA 1
ATOM 708 C C . ASP A 1 84 ? 8.872 12.104 -7.812 1.00 61.88 84 ASP A C 1
ATOM 710 O O . ASP A 1 84 ? 8.464 12.989 -8.561 1.00 61.88 84 ASP A O 1
ATOM 714 N N . LEU A 1 85 ? 8.262 10.916 -7.744 1.00 62.06 85 LEU A N 1
ATOM 715 C CA . LEU A 1 85 ? 7.055 10.598 -8.520 1.00 62.06 85 LEU A CA 1
ATOM 716 C C . LEU A 1 85 ? 5.838 11.404 -8.050 1.00 62.06 85 LEU A C 1
ATOM 718 O O . LEU A 1 85 ? 4.987 11.769 -8.856 1.00 62.06 85 LEU A O 1
ATOM 722 N N . TRP A 1 86 ? 5.754 11.683 -6.755 1.00 61.44 86 TRP A N 1
ATOM 723 C CA . TRP A 1 86 ? 4.709 12.440 -6.084 1.00 61.44 86 TRP A CA 1
ATOM 724 C C . TRP A 1 86 ? 4.804 13.910 -6.453 1.00 61.44 86 TRP A C 1
ATOM 726 O O . TRP A 1 86 ? 3.826 14.461 -6.925 1.00 61.44 86 TRP A O 1
ATOM 736 N N . VAL A 1 87 ? 5.979 14.535 -6.353 1.00 59.75 87 VAL A N 1
ATOM 737 C CA . VAL A 1 87 ? 6.195 15.921 -6.798 1.00 59.75 87 VAL A CA 1
ATOM 738 C C . VAL A 1 87 ? 5.844 16.064 -8.279 1.00 59.75 87 VAL A C 1
ATOM 740 O O . VAL A 1 87 ? 5.072 16.953 -8.626 1.00 59.75 87 VAL A O 1
ATOM 743 N N . ILE A 1 88 ? 6.299 15.140 -9.135 1.00 58.88 88 ILE A N 1
ATOM 744 C CA . ILE A 1 88 ? 5.966 15.152 -10.569 1.00 58.88 88 ILE A CA 1
ATOM 745 C C . ILE A 1 88 ? 4.449 15.023 -10.782 1.00 58.88 88 ILE A C 1
ATOM 747 O O . ILE A 1 88 ? 3.858 15.801 -11.525 1.00 58.88 88 ILE A O 1
ATOM 751 N N . THR A 1 89 ? 3.788 14.086 -10.099 1.00 58.19 89 THR A N 1
ATOM 752 C CA . THR A 1 89 ? 2.339 13.866 -10.260 1.00 58.19 89 THR A CA 1
ATOM 753 C C . THR A 1 89 ? 1.467 14.929 -9.598 1.00 58.19 89 THR A C 1
ATOM 755 O O . THR A 1 89 ? 0.364 15.181 -10.075 1.00 58.19 89 THR A O 1
ATOM 758 N N . MET A 1 90 ? 1.927 15.580 -8.531 1.00 57.91 90 MET A N 1
ATOM 759 C CA . MET A 1 90 ? 1.210 16.667 -7.860 1.00 57.91 90 MET A CA 1
ATOM 760 C C . MET A 1 90 ? 1.350 17.985 -8.617 1.00 57.91 90 MET A C 1
ATOM 762 O O . MET A 1 90 ? 0.369 18.719 -8.723 1.00 57.91 90 MET A O 1
ATOM 766 N N . GLU A 1 91 ? 2.515 18.270 -9.211 1.00 55.97 91 GLU A N 1
ATOM 767 C CA . GLU A 1 91 ? 2.640 19.347 -10.200 1.00 55.97 91 GLU A CA 1
ATOM 768 C C . GLU A 1 91 ? 1.676 19.107 -11.375 1.00 55.97 91 GLU A C 1
ATOM 770 O O . GLU A 1 91 ? 0.995 20.030 -11.816 1.00 55.97 91 GLU A O 1
ATOM 775 N N . GLU A 1 92 ? 1.528 17.859 -11.824 1.00 52.78 92 GLU A N 1
ATOM 776 C CA . GLU A 1 92 ? 0.588 17.477 -12.884 1.00 52.78 92 GLU A CA 1
ATOM 777 C C . GLU A 1 92 ? -0.898 17.543 -12.469 1.00 52.78 92 GLU A C 1
ATOM 779 O O . GLU A 1 92 ? -1.738 17.845 -13.314 1.00 52.78 92 GLU A O 1
ATOM 784 N N . ILE A 1 93 ? -1.247 17.284 -11.201 1.00 50.72 93 ILE A N 1
ATOM 785 C CA . ILE A 1 93 ? -2.625 17.401 -10.675 1.00 50.72 93 ILE A CA 1
ATOM 786 C C . ILE A 1 93 ? -3.013 18.869 -10.444 1.00 50.72 93 ILE A C 1
ATOM 788 O O . ILE A 1 93 ? -4.153 19.249 -10.718 1.00 50.72 93 ILE A O 1
ATOM 792 N N . ASN A 1 94 ? -2.076 19.702 -9.979 1.00 49.25 94 ASN A N 1
ATOM 793 C CA . ASN A 1 94 ? -2.299 21.131 -9.736 1.00 49.25 94 ASN A CA 1
ATOM 794 C C . ASN A 1 94 ? -2.273 21.975 -11.028 1.00 49.25 94 ASN A C 1
ATOM 796 O O . ASN A 1 94 ? -2.752 23.113 -11.038 1.00 49.25 94 ASN A O 1
ATOM 800 N N . LEU A 1 95 ? -1.761 21.437 -12.142 1.00 45.56 95 LEU A N 1
ATOM 801 C CA . LEU A 1 95 ? -1.823 22.069 -13.460 1.00 45.56 95 LEU A CA 1
ATOM 802 C C . LEU A 1 95 ? -3.083 21.614 -14.221 1.00 45.56 95 LEU A C 1
ATOM 804 O O . LEU A 1 95 ? -3.190 20.502 -14.723 1.00 45.56 95 LEU A O 1
ATOM 808 N N . LEU A 1 96 ? -4.041 22.540 -14.313 1.00 40.28 96 LEU A N 1
ATOM 809 C CA . LEU A 1 96 ? -5.235 22.566 -15.174 1.00 40.28 96 LEU A CA 1
ATOM 810 C C . LEU A 1 96 ? -5.096 21.851 -16.552 1.00 40.28 96 LEU A C 1
ATOM 812 O O . LEU A 1 96 ? -4.001 21.783 -17.105 1.00 40.28 96 LEU A O 1
ATOM 816 N N . PRO A 1 97 ? -6.221 21.423 -17.184 1.00 39.38 97 PRO A N 1
ATOM 817 C CA . PRO A 1 97 ? -6.356 20.318 -18.163 1.00 39.38 97 PRO A CA 1
ATOM 818 C C . PRO A 1 97 ? -5.656 20.467 -19.527 1.00 39.38 97 PRO A C 1
ATOM 820 O O . PRO A 1 97 ? -5.914 19.691 -20.449 1.00 39.38 97 PRO A O 1
ATOM 823 N N . ASN A 1 98 ? -4.774 21.446 -19.688 1.00 41.38 98 ASN A N 1
ATOM 824 C CA . ASN A 1 98 ? -4.036 21.678 -20.917 1.00 41.38 98 ASN A CA 1
ATOM 825 C C . ASN A 1 98 ? -2.579 21.267 -20.716 1.00 41.38 98 ASN A C 1
ATOM 827 O O . ASN A 1 98 ? -1.771 22.042 -20.213 1.00 41.38 98 ASN A O 1
ATOM 831 N N . GLY A 1 99 ? -2.303 20.030 -21.136 1.00 47.19 99 GLY A N 1
ATOM 832 C CA . GLY A 1 99 ? -1.018 19.341 -21.095 1.00 47.19 99 GLY A CA 1
ATOM 833 C C . GLY A 1 99 ? 0.219 20.239 -21.154 1.00 47.19 99 GLY A C 1
ATOM 834 O O . GLY A 1 99 ? 0.539 20.824 -22.190 1.00 47.19 99 GLY A O 1
ATOM 835 N N . GLY A 1 100 ? 0.946 20.260 -20.036 1.00 37.91 100 GLY A N 1
ATOM 836 C CA . GLY A 1 100 ? 2.400 20.394 -20.034 1.00 37.91 100 GLY A CA 1
ATOM 837 C C . GLY A 1 100 ? 3.072 19.148 -20.638 1.00 37.91 100 GLY A C 1
ATOM 838 O O . GLY A 1 100 ? 2.372 18.192 -20.986 1.00 37.91 100 GLY A O 1
ATOM 839 N N . PRO A 1 101 ? 4.405 19.170 -20.827 1.00 43.59 101 PRO A N 1
ATOM 840 C CA . PRO A 1 101 ? 5.138 18.187 -21.631 1.00 43.59 101 PRO A CA 1
ATOM 841 C C . PRO A 1 101 ? 4.799 16.760 -21.194 1.00 43.59 101 PRO A C 1
ATOM 843 O O . PRO A 1 101 ? 4.741 16.507 -20.000 1.00 43.59 101 PRO A O 1
ATOM 846 N N . GLU A 1 102 ? 4.534 15.882 -22.169 1.00 53.47 102 GLU A N 1
ATOM 847 C CA . GLU A 1 102 ? 4.111 14.477 -22.031 1.00 53.47 102 GLU A CA 1
ATOM 848 C C . GLU A 1 102 ? 4.249 13.901 -20.607 1.00 53.47 102 GLU A C 1
ATOM 850 O O . GLU A 1 102 ? 5.292 13.351 -20.252 1.00 53.47 102 GLU A O 1
ATOM 855 N N . ASN A 1 103 ? 3.180 14.052 -19.817 1.00 65.00 103 ASN A N 1
ATOM 856 C CA . ASN A 1 103 ? 3.068 13.637 -18.417 1.00 65.00 103 ASN A CA 1
ATOM 857 C C . ASN A 1 103 ? 3.737 12.265 -18.183 1.00 65.00 103 ASN A C 1
ATOM 859 O O . ASN A 1 103 ? 3.453 11.308 -18.915 1.00 65.00 103 ASN A O 1
ATOM 863 N N . LEU A 1 104 ? 4.598 12.147 -17.167 1.00 69.06 104 LEU A N 1
ATOM 864 C CA . LEU A 1 104 ? 5.389 10.934 -16.917 1.00 69.06 104 LEU A CA 1
ATOM 865 C C . LEU A 1 104 ? 4.490 9.701 -16.728 1.00 69.06 104 LEU A C 1
ATOM 867 O O . LEU A 1 104 ? 4.788 8.616 -17.225 1.00 69.06 104 LEU A O 1
ATOM 871 N N . THR A 1 105 ? 3.349 9.874 -16.067 1.00 69.69 105 THR A N 1
ATOM 872 C CA . THR A 1 105 ? 2.358 8.816 -15.822 1.00 69.69 105 THR A CA 1
ATOM 873 C C . THR A 1 105 ? 1.506 8.480 -17.038 1.00 69.69 105 THR A C 1
ATOM 875 O O . THR A 1 105 ? 0.886 7.419 -17.077 1.00 69.69 105 THR A O 1
ATOM 878 N N . SER A 1 106 ? 1.503 9.326 -18.071 1.00 74.94 106 SER A N 1
ATOM 879 C CA . SER A 1 106 ? 0.864 9.017 -19.356 1.00 74.94 106 SER A CA 1
ATOM 880 C C . SER A 1 106 ? 1.710 8.084 -20.229 1.00 74.94 106 SER A C 1
ATOM 882 O O . SER A 1 106 ? 1.187 7.449 -21.149 1.00 74.94 106 SER A O 1
ATOM 884 N N . GLN A 1 107 ? 3.000 7.950 -19.914 1.00 82.94 107 GLN A N 1
ATOM 885 C CA . GLN A 1 107 ? 3.958 7.206 -20.722 1.00 82.94 107 GLN A CA 1
ATOM 886 C C . GLN A 1 107 ? 3.759 5.696 -20.534 1.00 82.94 107 GLN A C 1
ATOM 888 O O . GLN A 1 107 ? 3.698 5.202 -19.399 1.00 82.94 107 GLN A O 1
ATOM 893 N N . PRO A 1 108 ? 3.640 4.924 -21.629 1.00 88.38 108 PRO A N 1
ATOM 894 C CA . PRO A 1 108 ? 3.242 3.526 -21.552 1.00 88.38 108 PRO A CA 1
ATOM 895 C C . PRO A 1 108 ? 4.270 2.673 -20.807 1.00 88.38 108 PRO A C 1
ATOM 897 O O . PRO A 1 108 ? 3.879 1.757 -20.091 1.00 88.38 108 PRO A O 1
ATOM 900 N N . GLU A 1 109 ? 5.567 2.959 -20.920 1.00 88.38 109 GLU A N 1
ATOM 901 C CA . GLU A 1 109 ? 6.621 2.250 -20.189 1.00 88.38 109 GLU A CA 1
ATOM 902 C C . GLU A 1 109 ? 6.463 2.407 -18.676 1.00 88.38 109 GLU A C 1
ATOM 904 O O . GLU A 1 109 ? 6.521 1.411 -17.955 1.00 88.38 109 GLU A O 1
ATOM 909 N N . VAL A 1 110 ? 6.192 3.627 -18.207 1.00 85.69 110 VAL A N 1
ATOM 910 C CA . VAL A 1 110 ? 5.987 3.922 -16.783 1.00 85.69 110 VAL A CA 1
ATOM 911 C C . VAL A 1 110 ? 4.751 3.186 -16.276 1.00 85.69 110 VAL A C 1
ATOM 913 O O . VAL A 1 110 ? 4.845 2.409 -15.325 1.00 85.69 110 VAL A O 1
ATOM 916 N N . ARG A 1 111 ? 3.606 3.327 -16.963 1.00 87.06 111 ARG A N 1
ATOM 917 C CA . ARG A 1 111 ? 2.361 2.632 -16.583 1.00 87.06 111 ARG A CA 1
ATOM 918 C C . ARG A 1 111 ? 2.523 1.125 -16.570 1.00 87.06 111 ARG A C 1
ATOM 920 O O . ARG A 1 111 ? 2.090 0.476 -15.624 1.00 87.06 111 ARG A O 1
ATOM 927 N N . ASN A 1 112 ? 3.171 0.563 -17.584 1.00 90.62 112 ASN A N 1
ATOM 928 C CA . ASN A 1 112 ? 3.350 -0.876 -17.689 1.00 90.62 112 ASN A CA 1
ATOM 929 C C . ASN A 1 112 ? 4.271 -1.426 -16.595 1.00 90.62 112 ASN A C 1
ATOM 931 O O . ASN A 1 112 ? 3.975 -2.484 -16.038 1.00 90.62 112 ASN A O 1
ATOM 935 N N . VAL A 1 113 ? 5.366 -0.728 -16.271 1.00 90.19 113 VAL A N 1
ATOM 936 C CA . VAL A 1 113 ? 6.256 -1.115 -15.166 1.00 90.19 113 VAL A CA 1
ATOM 937 C C . VAL A 1 113 ? 5.506 -1.038 -13.842 1.00 90.19 113 VAL A C 1
ATOM 939 O O . VAL A 1 113 ? 5.460 -2.041 -13.132 1.00 90.19 113 VAL A O 1
ATOM 942 N N . MET A 1 114 ? 4.861 0.095 -13.543 1.00 89.19 114 MET A N 1
ATOM 943 C CA . MET A 1 114 ? 4.119 0.286 -12.293 1.00 89.19 114 MET A CA 1
ATOM 944 C C . MET A 1 114 ? 3.002 -0.743 -12.144 1.00 89.19 114 MET A C 1
ATOM 946 O O . MET A 1 114 ? 2.937 -1.435 -11.133 1.00 89.19 114 MET A O 1
ATOM 950 N N . PHE A 1 115 ? 2.182 -0.936 -13.178 1.00 91.56 115 PHE A N 1
ATOM 951 C CA . PHE A 1 115 ? 1.125 -1.942 -13.165 1.00 91.56 115 PHE A CA 1
ATOM 952 C C . PHE A 1 115 ? 1.686 -3.343 -12.893 1.00 91.56 115 PHE A C 1
ATOM 954 O O . PHE A 1 115 ? 1.200 -4.044 -12.008 1.00 91.56 115 PHE A O 1
ATOM 961 N N . LYS A 1 116 ? 2.743 -3.757 -13.602 1.00 91.88 116 LYS A N 1
ATOM 962 C CA . LYS A 1 116 ? 3.343 -5.094 -13.460 1.00 91.88 116 LYS A CA 1
ATOM 963 C C . LYS A 1 116 ? 3.967 -5.316 -12.079 1.00 91.88 116 LYS A C 1
ATOM 965 O O . LYS A 1 116 ? 3.864 -6.411 -11.532 1.00 91.88 116 LYS A O 1
ATOM 970 N N . VAL A 1 117 ? 4.634 -4.299 -11.539 1.00 91.31 117 VAL A N 1
ATOM 971 C CA . VAL A 1 117 ? 5.309 -4.365 -10.239 1.00 91.31 117 VAL A CA 1
ATOM 972 C C . VAL A 1 117 ? 4.300 -4.345 -9.095 1.00 91.31 117 VAL A C 1
ATOM 974 O O . VAL A 1 117 ? 4.474 -5.102 -8.150 1.00 91.31 117 VAL A O 1
ATOM 977 N N . LEU A 1 118 ? 3.239 -3.543 -9.184 1.00 91.00 118 LEU A N 1
ATOM 978 C CA . LEU A 1 118 ? 2.251 -3.403 -8.110 1.00 91.00 118 LEU A CA 1
ATOM 979 C C . LEU A 1 118 ? 1.230 -4.541 -8.076 1.00 91.00 118 LEU A C 1
ATOM 981 O O . LEU A 1 118 ? 0.772 -4.909 -7.004 1.00 91.00 118 LEU A O 1
ATOM 985 N N . THR A 1 119 ? 0.891 -5.132 -9.224 1.00 91.12 119 THR A N 1
ATOM 986 C CA . THR A 1 119 ? -0.087 -6.238 -9.301 1.00 91.12 119 THR A CA 1
ATOM 987 C C . THR A 1 119 ? 0.530 -7.624 -9.119 1.00 91.12 119 THR A C 1
ATOM 989 O O . THR A 1 119 ? -0.154 -8.641 -9.243 1.00 91.12 119 THR A O 1
ATOM 992 N N . THR A 1 120 ? 1.831 -7.694 -8.835 1.00 88.31 120 THR A N 1
ATOM 993 C CA . THR A 1 120 ? 2.499 -8.962 -8.548 1.00 88.31 120 THR A CA 1
ATOM 994 C C . THR A 1 120 ? 2.086 -9.490 -7.177 1.00 88.31 120 THR A C 1
ATOM 996 O O . THR A 1 120 ? 2.151 -8.781 -6.180 1.00 88.31 120 THR A O 1
ATOM 999 N N . SER A 1 121 ? 1.761 -10.778 -7.084 1.00 85.62 121 SER A N 1
ATOM 1000 C CA . SER A 1 121 ? 1.458 -11.436 -5.806 1.00 85.62 121 SER A CA 1
ATOM 1001 C C . SER A 1 121 ? 2.719 -11.808 -5.012 1.00 85.62 121 SER A C 1
ATOM 1003 O O . SER A 1 121 ? 2.697 -12.739 -4.209 1.00 85.62 121 SER A O 1
ATOM 1005 N N . THR A 1 122 ? 3.860 -11.177 -5.306 1.00 89.69 122 THR A N 1
ATOM 1006 C CA . THR A 1 122 ? 5.117 -11.507 -4.625 1.00 89.69 122 THR A CA 1
ATOM 1007 C C . THR A 1 122 ? 5.146 -10.814 -3.285 1.00 89.69 122 THR A C 1
ATOM 1009 O O . THR A 1 122 ? 5.236 -9.588 -3.239 1.00 89.69 122 THR A O 1
ATOM 1012 N N . ALA A 1 123 ? 5.133 -11.613 -2.229 1.00 90.19 123 ALA A N 1
ATOM 1013 C CA . ALA A 1 123 ? 5.250 -11.147 -0.864 1.00 90.19 123 ALA A CA 1
ATOM 1014 C C . ALA A 1 123 ? 6.546 -11.656 -0.232 1.00 90.19 123 ALA A C 1
ATOM 1016 O O . ALA A 1 123 ? 6.970 -12.780 -0.513 1.00 90.19 123 ALA A O 1
ATOM 1017 N N . ASP A 1 124 ? 7.177 -10.833 0.599 1.00 86.50 124 ASP A N 1
ATOM 1018 C CA . ASP A 1 124 ? 8.279 -11.268 1.454 1.00 86.50 124 ASP A CA 1
ATOM 1019 C C . ASP A 1 124 ? 7.801 -12.286 2.522 1.00 86.50 124 ASP A C 1
ATOM 1021 O O . ASP A 1 124 ? 6.603 -12.505 2.684 1.00 86.50 124 ASP A O 1
ATOM 1025 N N . PRO A 1 125 ? 8.696 -12.975 3.252 1.00 84.81 125 PRO A N 1
ATOM 1026 C CA . PRO A 1 125 ? 8.273 -13.964 4.241 1.00 84.81 125 PRO A CA 1
ATOM 1027 C C . PRO A 1 125 ? 7.906 -13.344 5.603 1.00 84.81 125 PRO A C 1
ATOM 1029 O O . PRO A 1 125 ? 7.933 -14.064 6.603 1.00 84.81 125 PRO A O 1
ATOM 1032 N N . CYS A 1 126 ? 7.648 -12.031 5.698 1.00 85.94 126 CYS A N 1
ATOM 1033 C CA . CYS A 1 126 ? 7.325 -11.424 6.988 1.00 85.94 126 CYS A CA 1
ATOM 1034 C C . CYS A 1 126 ? 5.929 -11.841 7.479 1.00 85.94 126 CYS A C 1
ATOM 1036 O O . CYS A 1 126 ? 5.051 -12.216 6.704 1.00 85.94 126 CYS A O 1
ATOM 1038 N N . ILE A 1 127 ? 5.731 -11.751 8.792 1.00 87.56 127 ILE A N 1
ATOM 1039 C CA . ILE A 1 127 ? 4.476 -12.105 9.473 1.00 87.56 127 ILE A CA 1
ATOM 1040 C C . ILE A 1 127 ? 3.878 -10.911 10.234 1.00 87.56 127 ILE A C 1
ATOM 1042 O O . ILE A 1 127 ? 3.086 -11.080 11.154 1.00 87.56 127 ILE A O 1
ATOM 1046 N N . CYS A 1 128 ? 4.292 -9.692 9.881 1.00 92.06 128 CYS A N 1
ATOM 1047 C CA . CYS A 1 128 ? 3.766 -8.469 10.480 1.00 92.06 128 CYS A CA 1
ATOM 1048 C C . CYS A 1 128 ? 2.289 -8.285 10.114 1.00 92.06 128 CYS A C 1
ATOM 1050 O O . CYS A 1 128 ? 1.909 -8.505 8.964 1.00 92.06 128 CYS A O 1
ATOM 1052 N N . ALA A 1 129 ? 1.479 -7.793 11.055 1.00 94.94 129 ALA A N 1
ATOM 1053 C CA . ALA A 1 129 ? 0.046 -7.599 10.858 1.00 94.94 129 ALA A CA 1
ATOM 1054 C C . ALA A 1 129 ? -0.301 -6.611 9.722 1.00 94.94 129 ALA A C 1
ATOM 1056 O O . ALA A 1 129 ? -1.404 -6.686 9.179 1.00 94.94 129 ALA A O 1
ATOM 1057 N N . CYS A 1 130 ? 0.643 -5.764 9.285 1.00 95.06 130 CYS A N 1
ATOM 1058 C CA . CYS A 1 130 ? 0.451 -4.822 8.174 1.00 95.06 130 CYS A CA 1
ATOM 1059 C C . CYS A 1 130 ? 0.091 -5.478 6.830 1.00 95.06 130 CYS A C 1
ATOM 1061 O O . CYS A 1 130 ? -0.450 -4.814 5.950 1.00 95.06 130 CYS A O 1
ATOM 1063 N N . SER A 1 131 ? 0.363 -6.777 6.664 1.00 94.62 131 SER A N 1
ATOM 1064 C CA . SER A 1 131 ? -0.068 -7.557 5.506 1.00 94.62 131 SER A CA 1
ATOM 1065 C C . SER A 1 131 ? -0.478 -8.967 5.920 1.00 94.62 131 SER A C 1
ATOM 1067 O O . SER A 1 131 ? 0.069 -9.551 6.848 1.00 94.62 131 SER A O 1
ATOM 1069 N N . LYS A 1 132 ? -1.436 -9.549 5.198 1.00 91.69 132 LYS A N 1
ATOM 1070 C CA . LYS A 1 132 ? -1.985 -10.876 5.504 1.00 91.69 132 LYS A CA 1
ATOM 1071 C C . LYS A 1 132 ? -1.016 -12.026 5.210 1.00 91.69 132 LYS A C 1
ATOM 1073 O O . LYS A 1 132 ? -1.165 -13.117 5.756 1.00 91.69 132 LYS A O 1
ATOM 1078 N N . SER A 1 133 ? -0.088 -11.851 4.273 1.00 90.44 133 SER A N 1
ATOM 1079 C CA . SER A 1 133 ? 0.752 -12.954 3.776 1.00 90.44 133 SER A CA 1
ATOM 1080 C C . SER A 1 133 ? 2.155 -12.495 3.386 1.00 90.44 133 SER A C 1
ATOM 1082 O O . SER A 1 133 ? 2.720 -13.004 2.422 1.00 90.44 133 SER A O 1
ATOM 1084 N N . GLY A 1 134 ? 2.694 -11.533 4.137 1.00 91.06 134 GLY A N 1
ATOM 1085 C CA . GLY A 1 134 ? 3.966 -10.882 3.840 1.00 91.06 134 GLY A CA 1
ATOM 1086 C C . GLY A 1 134 ? 3.797 -9.575 3.075 1.00 91.06 134 GLY A C 1
ATOM 1087 O O . GLY A 1 134 ? 2.779 -9.349 2.419 1.00 91.06 134 GLY A O 1
ATOM 1088 N N . CYS A 1 135 ? 4.775 -8.681 3.171 1.00 92.25 135 CYS A N 1
ATOM 1089 C CA . CYS A 1 135 ? 4.701 -7.386 2.501 1.00 92.25 135 CYS A CA 1
ATOM 1090 C C . CYS A 1 135 ? 4.828 -7.587 0.994 1.00 92.25 135 CYS A C 1
ATOM 1092 O O . CYS A 1 135 ? 5.721 -8.299 0.545 1.00 92.25 135 CYS A O 1
ATOM 1094 N N . THR A 1 136 ? 3.942 -6.963 0.220 1.00 93.19 136 THR A N 1
ATOM 1095 C CA . THR A 1 136 ? 4.032 -6.915 -1.243 1.00 93.19 136 THR A CA 1
ATOM 1096 C C . THR A 1 136 ? 4.782 -5.659 -1.680 1.00 93.19 136 THR A C 1
ATOM 1098 O O . THR A 1 136 ? 5.086 -4.777 -0.874 1.00 93.19 136 THR A O 1
ATOM 1101 N N . ALA A 1 137 ? 5.046 -5.527 -2.982 1.00 91.81 137 ALA A N 1
ATOM 1102 C CA . ALA A 1 137 ? 5.572 -4.278 -3.529 1.00 91.81 137 ALA A CA 1
ATOM 1103 C C . ALA A 1 137 ? 4.642 -3.081 -3.237 1.00 91.81 137 ALA A C 1
ATOM 1105 O O . ALA A 1 137 ? 5.124 -1.990 -2.948 1.00 91.81 137 ALA A O 1
ATOM 1106 N N . LEU A 1 138 ? 3.321 -3.295 -3.240 1.00 93.00 138 LEU A N 1
ATOM 1107 C CA . LEU A 1 138 ? 2.360 -2.275 -2.829 1.00 93.00 138 LEU A CA 1
ATOM 1108 C C . LEU A 1 138 ? 2.550 -1.903 -1.351 1.00 93.00 138 LEU A C 1
ATOM 1110 O O . LEU A 1 138 ? 2.631 -0.722 -1.040 1.00 93.00 138 LEU A O 1
ATOM 1114 N N . THR A 1 139 ? 2.695 -2.876 -0.445 1.00 92.62 139 THR A N 1
ATOM 1115 C CA . THR A 1 139 ? 2.939 -2.582 0.979 1.00 92.62 139 THR A CA 1
ATOM 1116 C C . THR A 1 139 ? 4.219 -1.768 1.187 1.00 92.62 139 THR A C 1
ATOM 1118 O O . THR A 1 139 ? 4.227 -0.837 1.985 1.00 92.62 139 THR A O 1
ATOM 1121 N N . ILE A 1 140 ? 5.306 -2.094 0.475 1.00 89.25 140 ILE A N 1
ATOM 1122 C CA . ILE A 1 140 ? 6.560 -1.328 0.566 1.00 89.25 140 ILE A CA 1
ATOM 1123 C C . ILE A 1 140 ? 6.367 0.107 0.068 1.00 89.25 140 ILE A C 1
ATOM 1125 O O . ILE A 1 140 ? 6.803 1.035 0.743 1.00 89.25 140 ILE A O 1
ATOM 1129 N N . LEU A 1 141 ? 5.669 0.288 -1.057 1.00 88.25 141 LEU A N 1
ATOM 1130 C CA . LEU A 1 141 ? 5.339 1.611 -1.586 1.00 88.25 141 LEU A CA 1
ATOM 1131 C C . LEU A 1 141 ? 4.541 2.438 -0.559 1.00 88.25 141 LEU A C 1
ATOM 1133 O O . LEU A 1 141 ? 4.885 3.580 -0.259 1.00 88.25 141 LEU A O 1
ATOM 1137 N N . LEU A 1 142 ? 3.490 1.860 0.027 1.00 89.75 142 LEU A N 1
ATOM 1138 C CA . LEU A 1 142 ? 2.658 2.575 0.996 1.00 89.75 142 LEU A CA 1
ATOM 1139 C C . LEU A 1 142 ? 3.458 2.986 2.244 1.00 89.75 142 LEU A C 1
ATOM 1141 O O . LEU A 1 142 ? 3.340 4.130 2.673 1.00 89.75 142 LEU A O 1
ATOM 1145 N N . LYS A 1 143 ? 4.348 2.119 2.753 1.00 88.31 143 LYS A N 1
ATOM 1146 C CA . LYS A 1 143 ? 5.249 2.448 3.876 1.00 88.31 143 LYS A CA 1
ATOM 1147 C C . LYS A 1 143 ? 6.137 3.651 3.598 1.00 88.31 143 LYS A C 1
ATOM 1149 O O . LYS A 1 143 ? 6.308 4.493 4.471 1.00 88.31 143 LYS A O 1
ATOM 1154 N N . GLN A 1 144 ? 6.727 3.727 2.407 1.00 81.19 144 GLN A N 1
ATOM 1155 C CA . GLN A 1 144 ? 7.544 4.888 2.045 1.00 81.19 144 GLN A CA 1
ATOM 1156 C C . GLN A 1 144 ? 6.704 6.146 2.009 1.00 81.19 144 GLN A C 1
ATOM 1158 O O . GLN A 1 144 ? 7.092 7.154 2.584 1.00 81.19 144 GLN A O 1
ATOM 1163 N N . THR A 1 145 ? 5.518 6.058 1.406 1.00 79.81 145 THR A N 1
ATOM 1164 C CA . THR A 1 145 ? 4.619 7.208 1.295 1.00 79.81 145 THR A CA 1
ATOM 1165 C C . THR A 1 145 ? 4.278 7.773 2.673 1.00 79.81 145 THR A C 1
ATOM 1167 O O . THR A 1 145 ? 4.323 8.981 2.864 1.00 79.81 145 THR A O 1
ATOM 1170 N N . THR A 1 146 ? 4.001 6.905 3.650 1.00 80.62 146 THR A N 1
ATOM 1171 C CA . THR A 1 146 ? 3.677 7.313 5.026 1.00 80.62 146 THR A CA 1
ATOM 1172 C C . THR A 1 146 ? 4.840 7.891 5.819 1.00 80.62 146 THR A C 1
ATOM 1174 O O . THR A 1 146 ? 4.603 8.553 6.819 1.00 80.62 146 THR A O 1
ATOM 1177 N N . LEU A 1 147 ? 6.083 7.621 5.420 1.00 78.62 147 LEU A N 1
ATOM 1178 C CA . LEU A 1 147 ? 7.275 8.022 6.174 1.00 78.62 147 LEU A CA 1
ATOM 1179 C C . LEU A 1 147 ? 8.041 9.176 5.519 1.00 78.62 147 LEU A C 1
ATOM 1181 O O . LEU A 1 147 ? 8.803 9.862 6.196 1.00 78.62 147 LEU A O 1
ATOM 1185 N N . GLU A 1 148 ? 7.886 9.353 4.207 1.00 73.12 148 GLU A N 1
ATOM 1186 C CA . GLU A 1 148 ? 8.628 10.335 3.412 1.00 73.12 148 GLU A CA 1
ATOM 1187 C C . GLU A 1 148 ? 7.807 11.586 3.076 1.00 73.12 148 GLU A C 1
ATOM 1189 O O . GLU A 1 148 ? 8.405 12.629 2.804 1.00 73.12 148 GLU A O 1
ATOM 1194 N N . LEU A 1 149 ? 6.471 11.500 3.060 1.00 70.12 149 LEU A N 1
ATOM 1195 C CA . LEU A 1 149 ? 5.635 12.664 2.779 1.00 70.12 149 LEU A CA 1
ATOM 1196 C C . LEU A 1 149 ? 5.388 13.480 4.046 1.00 70.12 149 LEU A C 1
ATOM 1198 O O . LEU A 1 149 ? 4.966 12.949 5.071 1.00 70.12 149 LEU A O 1
ATOM 1202 N N . ASP A 1 150 ? 5.629 14.783 3.936 1.00 68.44 150 ASP A N 1
ATOM 1203 C CA . ASP A 1 150 ? 5.334 15.748 4.988 1.00 68.44 150 ASP A CA 1
ATOM 1204 C C . ASP A 1 150 ? 3.834 16.091 4.993 1.00 68.44 150 ASP A C 1
ATOM 1206 O O . ASP A 1 150 ? 3.207 16.266 3.941 1.00 68.44 150 ASP A O 1
ATOM 1210 N N . GLU A 1 151 ? 3.253 16.203 6.186 1.00 65.75 151 GLU A N 1
ATOM 1211 C CA . GLU A 1 151 ? 1.852 16.567 6.388 1.00 65.75 151 GLU A CA 1
ATOM 1212 C C . GLU A 1 151 ? 1.552 17.944 5.776 1.00 65.75 151 GLU A C 1
ATOM 1214 O O . GLU A 1 151 ? 0.525 18.116 5.115 1.00 65.75 151 GLU A O 1
ATOM 1219 N N . GLU A 1 152 ? 2.473 18.905 5.910 1.00 66.81 152 GLU A N 1
ATOM 1220 C CA . GLU A 1 152 ? 2.316 20.243 5.327 1.00 66.81 152 GLU A CA 1
ATOM 1221 C C . GLU A 1 152 ? 2.285 20.203 3.788 1.00 66.81 152 GLU A C 1
ATOM 1223 O O . GLU A 1 152 ? 1.454 20.875 3.164 1.00 66.81 152 GLU A O 1
ATOM 1228 N N . GLU A 1 153 ? 3.135 19.373 3.166 1.00 66.62 153 GLU A N 1
ATOM 1229 C CA . GLU A 1 153 ? 3.161 19.174 1.710 1.00 66.62 153 GLU A CA 1
ATOM 1230 C C . GLU A 1 153 ? 1.818 18.597 1.226 1.00 66.62 153 GLU A C 1
ATOM 1232 O O . GLU A 1 153 ? 1.256 19.075 0.239 1.00 66.62 153 GLU A O 1
ATOM 1237 N N . ILE A 1 154 ? 1.245 17.633 1.951 1.00 64.56 154 ILE A N 1
ATOM 1238 C CA . ILE A 1 154 ? -0.024 16.981 1.594 1.00 64.56 154 ILE A CA 1
ATOM 1239 C C . ILE A 1 154 ? -1.225 17.899 1.800 1.00 64.56 154 ILE A C 1
ATOM 1241 O O . ILE A 1 154 ? -2.064 18.021 0.903 1.00 64.56 154 ILE A O 1
ATOM 1245 N N . ILE A 1 155 ? -1.325 18.553 2.960 1.00 63.62 155 ILE A N 1
ATOM 1246 C CA . ILE A 1 155 ? -2.445 19.449 3.266 1.00 63.62 155 ILE A CA 1
ATOM 1247 C C . ILE A 1 155 ? -2.511 20.566 2.229 1.00 63.62 155 ILE A C 1
ATOM 1249 O O . ILE A 1 155 ? -3.607 20.886 1.772 1.00 63.62 155 ILE A O 1
ATOM 1253 N N . SER A 1 156 ? -1.361 21.103 1.798 1.00 63.88 156 SER A N 1
ATOM 1254 C CA . SER A 1 156 ? -1.306 22.152 0.774 1.00 63.88 156 SER A CA 1
ATOM 1255 C C . SER A 1 156 ? -2.006 21.751 -0.537 1.00 63.88 156 SER A C 1
ATOM 1257 O O . SER A 1 156 ? -2.703 22.572 -1.137 1.00 63.88 156 SER A O 1
ATOM 1259 N N . VAL A 1 157 ? -1.908 20.474 -0.929 1.00 61.28 157 VAL A N 1
ATOM 1260 C CA . VAL A 1 157 ? -2.519 19.916 -2.147 1.00 61.28 157 VAL A CA 1
ATOM 1261 C C . VAL A 1 157 ? -4.021 19.670 -1.978 1.00 61.28 157 VAL A C 1
ATOM 1263 O O . VAL A 1 157 ? -4.787 19.845 -2.922 1.00 61.28 157 VAL A O 1
ATOM 1266 N N . PHE A 1 158 ? -4.467 19.282 -0.783 1.00 62.56 158 PHE A N 1
ATOM 1267 C CA . PHE A 1 158 ? -5.877 18.986 -0.502 1.00 62.56 158 PHE A CA 1
ATOM 1268 C C . PHE A 1 158 ? -6.625 20.144 0.172 1.00 62.56 158 PHE A C 1
ATOM 1270 O O . PHE A 1 158 ? -7.710 19.934 0.715 1.00 62.56 158 PHE A O 1
ATOM 1277 N N . THR A 1 159 ? -6.081 21.365 0.117 1.00 55.06 159 THR A N 1
ATOM 1278 C CA . THR A 1 159 ? -6.658 22.571 0.740 1.00 55.06 159 THR A CA 1
ATOM 1279 C C . THR A 1 159 ? -8.126 22.794 0.367 1.00 55.06 159 THR A C 1
ATOM 1281 O O . THR A 1 159 ? -8.924 23.067 1.262 1.00 55.06 159 THR A O 1
ATOM 1284 N N . ASP A 1 160 ? -8.523 22.548 -0.885 1.00 53.62 160 ASP A N 1
ATOM 1285 C CA . ASP A 1 160 ? -9.925 22.648 -1.334 1.00 53.62 160 ASP A CA 1
ATOM 1286 C C . ASP A 1 160 ? -10.879 21.612 -0.687 1.00 53.62 160 ASP A C 1
ATOM 1288 O O . ASP A 1 160 ? -12.093 21.796 -0.691 1.00 53.62 160 ASP A O 1
ATOM 1292 N N . LEU A 1 161 ? -10.360 20.517 -0.115 1.00 51.44 161 LEU A N 1
ATOM 1293 C CA . LEU A 1 161 ? -11.135 19.463 0.566 1.00 51.44 161 LEU A CA 1
ATOM 1294 C C . LEU A 1 161 ? -11.081 19.569 2.100 1.00 51.44 161 LEU A C 1
ATOM 1296 O O . LEU A 1 161 ? -11.808 18.858 2.798 1.00 51.44 161 LEU A O 1
ATOM 1300 N N . SER A 1 162 ? -10.229 20.454 2.624 1.00 50.97 162 SER A N 1
ATOM 1301 C CA . SER A 1 162 ? -10.048 20.703 4.060 1.00 50.97 162 SER A CA 1
ATOM 1302 C C . SER A 1 162 ? -11.204 21.483 4.706 1.00 50.97 162 SER A C 1
ATOM 1304 O O . SER A 1 162 ? -11.302 21.533 5.934 1.00 50.97 162 SER A O 1
ATOM 1306 N N . GLU A 1 163 ? -12.123 22.040 3.904 1.00 48.66 163 GLU A N 1
ATOM 1307 C CA . GLU A 1 163 ? -13.250 22.851 4.392 1.00 48.66 163 GLU A CA 1
ATOM 1308 C C . GLU A 1 163 ? -14.267 22.062 5.242 1.00 48.66 163 GLU A C 1
ATOM 1310 O O . GLU A 1 163 ? -15.083 22.665 5.938 1.00 48.66 163 GLU A O 1
ATOM 1315 N N . GLU A 1 164 ? -14.212 20.724 5.261 1.00 50.53 164 GLU A N 1
ATOM 1316 C CA . GLU A 1 164 ? -15.159 19.907 6.034 1.00 50.53 164 GLU A CA 1
ATOM 1317 C C . GLU A 1 164 ? -14.837 19.776 7.535 1.00 50.53 164 GLU A C 1
ATOM 1319 O O . GLU A 1 164 ? -15.584 19.119 8.251 1.00 50.53 164 GLU A O 1
ATOM 1324 N N . GLY A 1 165 ? -13.789 20.422 8.062 1.00 46.34 165 GLY A N 1
ATOM 1325 C CA . GLY A 1 165 ? -13.651 20.629 9.514 1.00 46.34 165 GLY A CA 1
ATOM 1326 C C . GLY A 1 165 ? -13.510 19.362 10.375 1.00 46.34 165 GLY A C 1
ATOM 1327 O O . GLY A 1 165 ? -13.794 19.411 11.573 1.00 46.34 165 GLY A O 1
ATOM 1328 N N . PHE A 1 166 ? -13.068 18.238 9.802 1.00 49.72 166 PHE A N 1
ATOM 1329 C CA . PHE A 1 166 ? -12.832 16.995 10.542 1.00 49.72 166 PHE A CA 1
ATOM 1330 C C . PHE A 1 166 ? -11.332 16.718 10.709 1.00 49.72 166 PHE A C 1
ATOM 1332 O O . PHE A 1 166 ? -10.622 16.662 9.702 1.00 49.72 166 PHE A O 1
ATOM 1339 N N . PRO A 1 167 ? -10.845 16.485 11.943 1.00 55.81 167 PRO A N 1
ATOM 1340 C CA . PRO A 1 167 ? -9.455 16.149 12.206 1.00 55.81 167 PRO A CA 1
ATOM 1341 C C . PRO A 1 167 ? -9.268 14.648 11.980 1.00 55.81 167 PRO A C 1
ATOM 1343 O O . PRO A 1 167 ? -9.231 13.870 12.925 1.00 55.81 167 PRO A O 1
ATOM 1346 N N . LEU A 1 168 ? -9.236 14.211 10.723 1.00 58.66 168 LEU A N 1
ATOM 1347 C CA . LEU A 1 168 ? -8.602 12.926 10.449 1.00 58.66 168 LEU A CA 1
ATOM 1348 C C . LEU A 1 168 ? -7.100 13.140 10.402 1.00 58.66 168 LEU A C 1
ATOM 1350 O O . LEU A 1 168 ? -6.637 14.105 9.795 1.00 58.66 168 LEU A O 1
ATOM 1354 N N . ASP A 1 169 ? -6.396 12.223 11.058 1.00 72.69 169 ASP A N 1
ATOM 1355 C CA . ASP A 1 169 ? -4.944 12.121 11.085 1.00 72.69 169 ASP A CA 1
ATOM 1356 C C . ASP A 1 169 ? -4.352 12.235 9.666 1.00 72.69 169 ASP A C 1
ATOM 1358 O O . ASP A 1 169 ? -4.932 11.744 8.689 1.00 72.69 169 ASP A O 1
ATOM 1362 N N . SER A 1 170 ? -3.190 12.881 9.572 1.00 76.12 170 SER A N 1
ATOM 1363 C CA . SER A 1 170 ? -2.299 12.957 8.410 1.00 76.12 170 SER A CA 1
ATOM 1364 C C . SER A 1 170 ? -2.253 11.654 7.594 1.00 76.12 170 SER A C 1
ATOM 1366 O O . SER A 1 170 ? -2.318 11.684 6.361 1.00 76.12 170 SER A O 1
ATOM 1368 N N . THR A 1 171 ? -2.284 10.502 8.273 1.00 81.31 171 THR A N 1
ATOM 1369 C CA . THR A 1 171 ? -2.376 9.160 7.689 1.00 81.31 171 THR A CA 1
ATOM 1370 C C . THR A 1 171 ? -3.528 9.001 6.693 1.00 81.31 171 THR A C 1
ATOM 1372 O O . THR A 1 171 ? -3.328 8.455 5.609 1.00 81.31 171 THR A O 1
ATOM 1375 N N . TYR A 1 172 ? -4.742 9.474 7.001 1.00 86.25 172 TYR A N 1
ATOM 1376 C CA . TYR A 1 172 ? -5.882 9.370 6.078 1.00 86.25 172 TYR A CA 1
ATOM 1377 C C . TYR A 1 172 ? -5.597 10.092 4.763 1.00 86.25 172 TYR A C 1
ATOM 1379 O O . TYR A 1 172 ? -5.827 9.537 3.684 1.00 86.25 172 TYR A O 1
ATOM 1387 N N . TRP A 1 173 ? -5.087 11.320 4.862 1.00 83.00 173 TRP A N 1
ATOM 1388 C CA . TRP A 1 173 ? -4.781 12.131 3.695 1.00 83.00 173 TRP A CA 1
ATOM 1389 C C . TRP A 1 173 ? -3.673 11.492 2.875 1.00 83.00 173 TRP A C 1
ATOM 1391 O O . TRP A 1 173 ? -3.862 11.345 1.672 1.00 83.00 173 TRP A O 1
ATOM 1401 N N . ILE A 1 174 ? -2.608 10.999 3.515 1.00 82.12 174 ILE A N 1
ATOM 1402 C CA . ILE A 1 174 ? -1.547 10.225 2.858 1.00 82.12 174 ILE A CA 1
ATOM 1403 C C . ILE A 1 174 ? -2.136 9.053 2.063 1.00 82.12 174 ILE A C 1
ATOM 1405 O O . ILE A 1 174 ? -1.898 8.946 0.862 1.00 82.12 174 ILE A O 1
ATOM 1409 N N . MET A 1 175 ? -2.950 8.202 2.694 1.00 87.56 175 MET A N 1
ATOM 1410 C CA . MET A 1 175 ? -3.507 7.005 2.045 1.00 87.56 175 MET A CA 1
ATOM 1411 C C . MET A 1 175 ? -4.435 7.353 0.888 1.00 87.56 175 MET A C 1
ATOM 1413 O O . MET A 1 175 ? -4.376 6.739 -0.180 1.00 87.56 175 MET A O 1
ATOM 1417 N N . ARG A 1 176 ? -5.292 8.358 1.078 1.00 87.12 176 ARG A N 1
ATOM 1418 C CA . ARG A 1 176 ? -6.177 8.859 0.028 1.00 87.12 176 ARG A CA 1
ATOM 1419 C C . ARG A 1 176 ? -5.369 9.331 -1.177 1.00 87.12 176 ARG A C 1
ATOM 1421 O O . ARG A 1 176 ? -5.692 9.004 -2.321 1.00 87.12 176 ARG A O 1
ATOM 1428 N N . ALA A 1 177 ? -4.297 10.060 -0.907 1.00 82.00 177 ALA A N 1
ATOM 1429 C CA . ALA A 1 177 ? -3.378 10.556 -1.905 1.00 82.00 177 ALA A CA 1
ATOM 1430 C C . ALA A 1 177 ? -2.666 9.388 -2.628 1.00 82.00 177 ALA A C 1
ATOM 1432 O O . ALA A 1 177 ? -2.650 9.348 -3.862 1.00 82.00 177 ALA A O 1
ATOM 1433 N N . SER A 1 178 ? -2.205 8.366 -1.896 1.00 85.12 178 SER A N 1
ATOM 1434 C CA . SER A 1 178 ? -1.666 7.127 -2.473 1.00 85.12 178 SER A CA 1
ATOM 1435 C C . SER A 1 178 ? -2.669 6.429 -3.396 1.00 85.12 178 SER A C 1
ATOM 1437 O O . SER A 1 178 ? -2.300 6.006 -4.489 1.00 85.12 178 SER A O 1
ATOM 1439 N N . ILE A 1 179 ? -3.947 6.331 -3.011 1.00 89.56 179 ILE A N 1
ATOM 1440 C CA . ILE A 1 179 ? -4.996 5.733 -3.854 1.00 89.56 179 ILE A CA 1
ATOM 1441 C C . ILE A 1 179 ? -5.159 6.526 -5.156 1.00 89.56 179 ILE A C 1
ATOM 1443 O O . ILE A 1 179 ? -5.219 5.930 -6.233 1.00 89.56 179 ILE A O 1
ATOM 1447 N N . MET A 1 180 ? -5.202 7.859 -5.079 1.00 85.00 180 MET A N 1
ATOM 1448 C CA . MET A 1 180 ? -5.296 8.724 -6.260 1.00 85.00 180 MET A CA 1
ATOM 1449 C C . MET A 1 180 ? -4.106 8.545 -7.205 1.00 85.00 180 MET A C 1
ATOM 1451 O O . MET A 1 180 ? -4.298 8.428 -8.415 1.00 85.00 180 MET A O 1
ATOM 1455 N N . PHE A 1 181 ? -2.894 8.453 -6.662 1.00 82.88 181 PHE A N 1
ATOM 1456 C CA . PHE A 1 181 ? -1.687 8.170 -7.433 1.00 82.88 181 PHE A CA 1
ATOM 1457 C C . PHE A 1 181 ? -1.749 6.791 -8.105 1.00 82.88 181 PHE A C 1
ATOM 1459 O O . PHE A 1 181 ? -1.546 6.663 -9.312 1.00 82.88 181 PHE A O 1
ATOM 1466 N N . LEU A 1 182 ? -2.127 5.751 -7.362 1.00 87.69 182 LEU A N 1
ATOM 1467 C CA . LEU A 1 182 ? -2.262 4.387 -7.878 1.00 87.69 182 LEU A CA 1
ATOM 1468 C C . LEU A 1 182 ? -3.304 4.279 -9.007 1.00 87.69 182 LEU A C 1
ATOM 1470 O O . LEU A 1 182 ? -3.096 3.544 -9.980 1.00 87.69 182 LEU A O 1
ATOM 1474 N N . LEU A 1 183 ? -4.395 5.049 -8.934 1.00 88.12 183 LEU A N 1
ATOM 1475 C CA . LEU A 1 183 ? -5.413 5.117 -9.987 1.00 88.12 183 LEU A CA 1
ATOM 1476 C C . LEU A 1 183 ? -4.849 5.588 -11.336 1.00 88.12 183 LEU A C 1
ATOM 1478 O O . LEU A 1 183 ? -5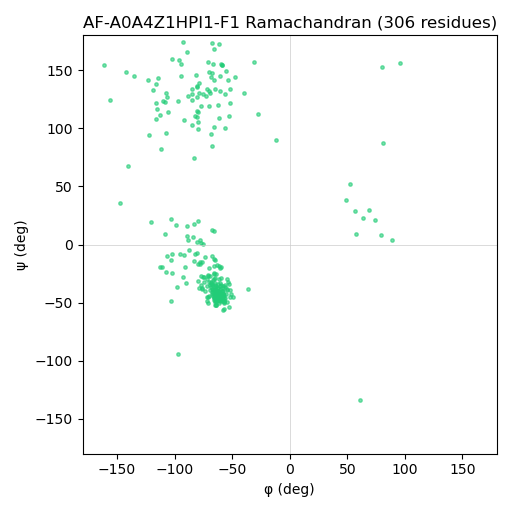.342 5.138 -12.374 1.00 88.12 183 LEU A O 1
ATOM 1482 N N . GLN A 1 184 ? -3.794 6.409 -11.348 1.00 82.62 184 GLN A N 1
ATOM 1483 C CA . GLN A 1 184 ? -3.150 6.856 -12.588 1.00 82.62 184 GLN A CA 1
ATOM 1484 C C . GLN A 1 184 ? -2.485 5.699 -13.349 1.00 82.62 184 GLN A C 1
ATOM 1486 O O . GLN A 1 184 ? -2.454 5.705 -14.583 1.00 82.62 184 GLN A O 1
ATOM 1491 N N . PHE A 1 185 ? -2.013 4.665 -12.649 1.00 85.25 185 PHE A N 1
ATOM 1492 C CA . PHE A 1 185 ? -1.325 3.521 -13.261 1.00 85.25 185 PHE A CA 1
ATOM 1493 C C . PHE A 1 185 ? -2.238 2.320 -13.489 1.00 85.25 185 PHE A C 1
ATOM 1495 O O . PHE A 1 185 ? -2.100 1.623 -14.493 1.00 85.25 185 PHE A O 1
ATOM 1502 N N . ILE A 1 186 ? -3.170 2.072 -12.570 1.00 88.38 186 ILE A N 1
ATOM 1503 C CA . ILE A 1 186 ? -4.021 0.876 -12.597 1.00 88.38 186 ILE A CA 1
ATOM 1504 C C . ILE A 1 186 ? -5.310 1.124 -13.392 1.00 88.38 186 ILE A C 1
ATOM 1506 O O . ILE A 1 186 ? -5.786 0.220 -14.084 1.00 88.38 186 ILE A O 1
ATOM 1510 N N . GLY A 1 187 ? -5.841 2.351 -13.350 1.00 87.00 187 GLY A N 1
ATOM 1511 C CA . GLY A 1 187 ? -7.152 2.711 -13.895 1.00 87.00 187 GLY A CA 1
ATOM 1512 C C . GLY A 1 187 ? -8.302 2.336 -12.955 1.00 87.00 187 GLY A C 1
ATOM 1513 O O . GLY A 1 187 ? -8.189 1.405 -12.166 1.00 87.00 187 GLY A O 1
ATOM 1514 N N . THR A 1 188 ? -9.420 3.058 -13.026 1.00 86.56 188 THR A N 1
ATOM 1515 C CA . THR A 1 188 ? -10.570 2.927 -12.105 1.00 86.56 188 THR A CA 1
ATOM 1516 C C . THR A 1 188 ? -11.281 1.578 -12.179 1.00 86.56 188 THR A C 1
ATOM 1518 O O . THR A 1 188 ? -11.673 1.041 -11.149 1.00 86.56 188 THR A O 1
ATOM 1521 N N . ASP A 1 189 ? -11.413 1.014 -13.380 1.00 86.19 189 ASP A N 1
ATOM 1522 C CA . ASP A 1 189 ? -12.256 -0.163 -13.649 1.00 86.19 189 ASP A CA 1
ATOM 1523 C C . ASP A 1 189 ? -11.445 -1.460 -13.808 1.00 86.19 189 ASP A C 1
ATOM 1525 O O . ASP A 1 189 ? -11.873 -2.415 -14.456 1.00 86.19 189 ASP A O 1
ATOM 1529 N N . ASN A 1 190 ? -10.230 -1.488 -13.258 1.00 91.56 190 ASN A N 1
ATOM 1530 C CA . ASN A 1 190 ? -9.329 -2.626 -13.385 1.00 91.56 190 ASN A CA 1
ATOM 1531 C C . ASN A 1 190 ? -9.613 -3.702 -12.329 1.00 91.56 190 ASN A C 1
ATOM 1533 O O . ASN A 1 190 ? -9.681 -3.416 -11.133 1.00 91.56 190 ASN A O 1
ATOM 1537 N N . ASP A 1 191 ? -9.671 -4.965 -12.754 1.00 93.12 191 ASP A N 1
ATOM 1538 C CA . ASP A 1 191 ? -9.868 -6.113 -11.862 1.00 93.12 191 ASP A CA 1
ATOM 1539 C C . ASP A 1 191 ? -8.768 -6.272 -10.799 1.00 93.12 191 ASP A C 1
ATOM 1541 O O . ASP A 1 191 ? -9.009 -6.899 -9.766 1.00 93.12 191 ASP A O 1
ATOM 1545 N N . ALA A 1 192 ? -7.587 -5.677 -11.000 1.00 93.62 192 ALA A N 1
ATOM 1546 C CA . ALA A 1 192 ? -6.519 -5.635 -10.003 1.00 93.62 192 ALA A CA 1
ATOM 1547 C C . ALA A 1 192 ? -6.983 -5.051 -8.655 1.00 93.62 192 ALA A C 1
ATOM 1549 O O . ALA A 1 192 ? -6.498 -5.480 -7.607 1.00 93.62 192 ALA A O 1
ATOM 1550 N N . TRP A 1 193 ? -7.970 -4.146 -8.647 1.00 94.69 193 TRP A N 1
ATOM 1551 C CA . TRP A 1 193 ? -8.525 -3.570 -7.416 1.00 94.69 193 TRP A CA 1
ATOM 1552 C C . TRP A 1 193 ? -9.207 -4.582 -6.495 1.00 94.69 193 TRP A C 1
ATOM 1554 O O . TRP A 1 193 ? -9.366 -4.300 -5.308 1.00 94.69 193 TRP A O 1
ATOM 1564 N N . LYS A 1 194 ? -9.559 -5.771 -6.999 1.00 92.69 194 LYS A N 1
ATOM 1565 C CA . LYS A 1 194 ? -10.053 -6.884 -6.172 1.00 92.69 194 LYS A CA 1
ATOM 1566 C C . LYS A 1 194 ? -8.984 -7.422 -5.218 1.00 92.69 194 LYS A C 1
ATOM 1568 O O . LYS A 1 194 ? -9.333 -8.010 -4.203 1.00 92.69 194 LYS A O 1
ATOM 1573 N N . ILE A 1 195 ? -7.707 -7.237 -5.557 1.00 92.06 195 ILE A N 1
ATOM 1574 C CA . ILE A 1 195 ? -6.555 -7.660 -4.752 1.00 92.06 195 ILE A CA 1
ATOM 1575 C C . ILE A 1 195 ? -5.955 -6.448 -4.033 1.00 92.06 195 ILE A C 1
ATOM 1577 O O . ILE A 1 195 ? -5.772 -6.478 -2.822 1.00 92.06 195 ILE A O 1
ATOM 1581 N N . LEU A 1 196 ? -5.717 -5.357 -4.767 1.00 94.44 196 LEU A N 1
ATOM 1582 C CA . LEU A 1 196 ? -5.054 -4.169 -4.225 1.00 94.44 196 LEU A CA 1
ATOM 1583 C C . LEU A 1 196 ? -5.917 -3.412 -3.209 1.00 94.44 196 LEU A C 1
ATOM 1585 O O . LEU A 1 196 ? -5.384 -2.874 -2.247 1.00 94.44 196 LEU A O 1
ATOM 1589 N N . GLY A 1 197 ? -7.241 -3.373 -3.402 1.00 95.56 197 GLY A N 1
ATOM 1590 C CA . GLY A 1 197 ? -8.160 -2.688 -2.488 1.00 95.56 197 GLY A CA 1
ATOM 1591 C C . GLY A 1 197 ? -8.064 -3.221 -1.053 1.00 95.56 197 GLY A C 1
ATOM 1592 O O . GLY A 1 197 ? -7.744 -2.438 -0.161 1.00 95.56 197 GLY A O 1
ATOM 1593 N N . PRO A 1 198 ? -8.259 -4.534 -0.827 1.00 95.94 198 PRO A N 1
ATOM 1594 C CA . PRO A 1 198 ? -8.061 -5.158 0.484 1.00 95.94 198 PRO A CA 1
ATOM 1595 C C . PRO A 1 198 ? -6.672 -4.921 1.096 1.00 95.94 198 PRO A C 1
ATOM 1597 O O . PRO A 1 198 ? -6.568 -4.671 2.296 1.00 95.94 198 PRO A O 1
ATOM 1600 N N . GLU A 1 199 ? -5.599 -4.949 0.293 1.00 95.69 199 GLU A N 1
ATOM 1601 C CA . GLU A 1 199 ? -4.241 -4.659 0.783 1.00 95.69 199 GLU A CA 1
ATOM 1602 C C . GLU A 1 199 ? -4.095 -3.212 1.276 1.00 95.69 199 GLU A C 1
ATOM 1604 O O . GLU A 1 199 ? -3.547 -2.989 2.355 1.00 95.69 199 GLU A O 1
ATOM 1609 N N . ILE A 1 200 ? -4.626 -2.236 0.530 1.00 95.75 200 ILE A N 1
ATOM 1610 C CA . ILE A 1 200 ? -4.609 -0.816 0.921 1.00 95.75 200 ILE A CA 1
ATOM 1611 C C . ILE A 1 200 ? -5.452 -0.591 2.172 1.00 95.75 200 ILE A C 1
ATOM 1613 O O . ILE A 1 200 ? -4.997 0.079 3.091 1.00 95.75 200 ILE A O 1
ATOM 1617 N N . ILE A 1 201 ? -6.661 -1.156 2.219 1.00 97.00 201 ILE A N 1
ATOM 1618 C CA . ILE A 1 201 ? -7.564 -1.051 3.371 1.00 97.00 201 ILE A CA 1
ATOM 1619 C C . ILE A 1 201 ? -6.867 -1.573 4.626 1.00 97.00 201 ILE A C 1
ATOM 1621 O O . ILE A 1 201 ? -6.839 -0.882 5.641 1.00 97.00 201 ILE A O 1
ATOM 1625 N N . ARG A 1 202 ? -6.264 -2.766 4.547 1.00 97.81 202 ARG A N 1
ATOM 1626 C CA . ARG A 1 202 ? -5.540 -3.360 5.672 1.00 97.81 202 ARG A CA 1
ATOM 1627 C C . ARG A 1 202 ? -4.367 -2.498 6.110 1.00 97.81 202 ARG A C 1
ATOM 1629 O O . ARG A 1 202 ? -4.219 -2.270 7.306 1.00 97.81 202 ARG A O 1
ATOM 1636 N N . PHE A 1 203 ? -3.556 -2.028 5.164 1.00 96.56 203 PHE A N 1
ATOM 1637 C CA . PHE A 1 203 ? -2.410 -1.183 5.475 1.00 96.56 203 PHE A CA 1
ATOM 1638 C C . PHE A 1 203 ? -2.844 0.137 6.124 1.00 96.56 203 PHE A C 1
ATOM 1640 O O . PHE A 1 203 ? -2.337 0.489 7.180 1.00 96.56 203 PHE A O 1
ATOM 1647 N N . ALA A 1 204 ? -3.841 0.817 5.556 1.00 95.31 204 ALA A N 1
ATOM 1648 C CA . ALA A 1 204 ? -4.361 2.071 6.086 1.00 95.31 204 ALA A CA 1
ATOM 1649 C C . ALA A 1 204 ? -4.946 1.911 7.496 1.00 95.31 204 ALA A C 1
ATOM 1651 O O . ALA A 1 204 ? -4.672 2.728 8.372 1.00 95.31 204 ALA A O 1
ATOM 1652 N N . THR A 1 205 ? -5.725 0.851 7.738 1.00 96.19 205 THR A N 1
ATOM 1653 C CA . THR A 1 205 ? -6.253 0.555 9.076 1.00 96.19 205 THR A CA 1
ATOM 1654 C C . THR A 1 205 ? -5.129 0.218 10.053 1.00 96.19 205 THR A C 1
ATOM 1656 O O . THR A 1 205 ? -5.145 0.726 11.165 1.00 96.19 205 THR A O 1
ATOM 1659 N N . PHE A 1 206 ? -4.132 -0.573 9.642 1.00 96.00 206 PHE A N 1
ATOM 1660 C CA . PHE A 1 206 ? -2.949 -0.865 10.456 1.00 96.00 206 PHE A CA 1
ATOM 1661 C C . PHE A 1 206 ? -2.220 0.418 10.881 1.00 96.00 206 PHE A C 1
ATOM 1663 O O . PHE A 1 206 ? -1.894 0.560 12.055 1.00 96.00 206 PHE A O 1
ATOM 1670 N N . THR A 1 207 ? -2.004 1.355 9.951 1.00 92.44 207 THR A N 1
ATOM 1671 C CA . THR A 1 207 ? -1.310 2.616 10.241 1.00 92.44 207 THR A CA 1
ATOM 1672 C C . THR A 1 207 ? -2.119 3.513 11.175 1.00 92.44 207 THR A C 1
ATOM 1674 O O . THR A 1 207 ? -1.548 4.045 12.117 1.00 92.44 207 THR A O 1
ATOM 1677 N N . ILE A 1 208 ? -3.438 3.643 10.977 1.00 90.94 208 ILE A N 1
ATOM 1678 C CA . ILE A 1 208 ? -4.288 4.455 11.872 1.00 90.94 208 ILE A CA 1
ATOM 1679 C C . ILE A 1 208 ? -4.397 3.859 13.279 1.00 90.94 208 ILE A C 1
ATOM 1681 O O . ILE A 1 208 ? -4.551 4.598 14.244 1.00 90.94 208 ILE A O 1
ATOM 1685 N N . LEU A 1 209 ? -4.327 2.534 13.417 1.00 91.75 209 LEU A N 1
ATOM 1686 C CA . LEU A 1 209 ? -4.271 1.890 14.732 1.00 91.75 209 LEU A CA 1
ATOM 1687 C C . LEU A 1 209 ? -2.896 2.022 15.408 1.00 91.75 209 LEU A C 1
ATOM 1689 O O . LEU A 1 209 ? -2.723 1.492 16.501 1.00 91.75 209 LEU A O 1
ATOM 1693 N N . GLU A 1 210 ? -1.939 2.694 14.759 1.00 90.88 210 GLU A N 1
ATOM 1694 C CA . GLU A 1 210 ? -0.578 2.934 15.250 1.00 90.88 210 GLU A CA 1
ATOM 1695 C C . GLU A 1 210 ? 0.183 1.644 15.607 1.00 90.88 210 GLU A C 1
ATOM 1697 O O . GLU A 1 210 ? 1.070 1.643 16.457 1.00 90.88 210 GLU A O 1
ATOM 1702 N N . LEU A 1 211 ? -0.143 0.533 14.935 1.00 92.94 211 LEU A N 1
ATOM 1703 C CA . LEU A 1 211 ? 0.515 -0.753 15.158 1.00 92.94 211 LEU A CA 1
ATOM 1704 C C . LEU A 1 211 ? 1.972 -0.732 14.684 1.00 92.94 211 LEU A C 1
ATOM 1706 O O . LEU A 1 211 ? 2.315 -0.170 13.636 1.00 92.94 211 LEU A O 1
ATOM 1710 N N . THR A 1 212 ? 2.841 -1.435 15.406 1.00 91.81 212 THR A N 1
ATOM 1711 C CA . THR A 1 212 ? 4.274 -1.421 15.120 1.00 91.81 212 THR A CA 1
ATOM 1712 C C . THR A 1 212 ? 4.631 -2.327 13.940 1.00 91.81 212 THR A C 1
ATOM 1714 O O . THR A 1 212 ? 4.293 -3.515 13.866 1.00 91.81 212 THR A O 1
ATOM 1717 N N . HIS A 1 213 ? 5.400 -1.795 12.984 1.00 90.69 213 HIS A N 1
ATOM 1718 C CA . HIS A 1 213 ? 5.966 -2.604 11.906 1.00 90.69 213 HIS A CA 1
ATOM 1719 C C . HIS A 1 213 ? 7.034 -3.577 12.427 1.00 90.69 213 HIS A C 1
ATOM 1721 O O . HIS A 1 213 ? 8.221 -3.278 12.459 1.00 90.69 213 HIS A O 1
ATOM 1727 N N . THR A 1 214 ? 6.637 -4.815 12.703 1.00 89.00 214 THR A N 1
ATOM 1728 C CA . THR A 1 214 ? 7.560 -5.903 13.075 1.00 89.00 214 THR A CA 1
ATOM 1729 C C . THR A 1 214 ? 8.198 -6.625 11.877 1.00 89.00 214 THR A C 1
ATOM 1731 O O . THR A 1 214 ? 8.881 -7.639 12.026 1.00 89.00 214 THR A O 1
ATOM 1734 N N . CYS A 1 215 ? 7.965 -6.127 10.658 1.00 86.12 215 CYS A N 1
ATOM 1735 C CA . CYS A 1 215 ? 8.594 -6.597 9.418 1.00 86.12 215 CYS A CA 1
ATOM 1736 C C . CYS A 1 215 ? 9.868 -5.822 9.061 1.00 86.12 215 CYS A C 1
ATOM 1738 O O . CYS A 1 215 ? 10.742 -6.358 8.378 1.00 86.12 215 CYS A O 1
ATOM 1740 N N . CYS A 1 216 ? 9.966 -4.556 9.472 1.00 82.75 216 CYS A N 1
ATOM 1741 C CA . CYS A 1 216 ? 11.065 -3.684 9.087 1.00 82.75 216 CYS A CA 1
ATOM 1742 C C . CYS A 1 216 ? 11.217 -2.480 10.015 1.00 82.75 216 CYS A C 1
ATOM 1744 O O . CYS A 1 216 ? 10.238 -1.994 10.565 1.00 82.75 216 CYS A O 1
ATOM 1746 N N . VAL A 1 217 ? 12.435 -1.951 10.087 1.00 78.38 217 VAL A N 1
ATOM 1747 C CA . VAL A 1 217 ? 12.765 -0.670 10.715 1.00 78.38 217 VAL A CA 1
ATOM 1748 C C . VAL A 1 217 ? 13.091 0.334 9.619 1.00 78.38 217 VAL A C 1
ATOM 1750 O O . VAL A 1 217 ? 13.896 0.027 8.734 1.00 78.38 217 VAL A O 1
ATOM 1753 N N . TYR A 1 218 ? 12.467 1.509 9.682 1.00 76.88 218 TYR A N 1
ATOM 1754 C CA . TYR A 1 218 ? 12.784 2.630 8.805 1.00 76.88 218 TYR A CA 1
ATOM 1755 C C . TYR A 1 218 ? 14.019 3.382 9.301 1.00 76.88 218 TYR A C 1
ATOM 1757 O O . TYR A 1 218 ? 14.145 3.672 10.490 1.00 76.88 218 TYR A O 1
ATOM 1765 N N . HIS A 1 219 ? 14.904 3.730 8.375 1.00 71.38 219 HIS A N 1
ATOM 1766 C CA . HIS A 1 219 ? 16.068 4.569 8.616 1.00 71.38 219 HIS A CA 1
ATOM 1767 C C . HIS A 1 219 ? 15.908 5.866 7.827 1.00 71.38 219 HIS A C 1
ATOM 1769 O O . HIS A 1 219 ? 15.895 5.823 6.590 1.00 71.38 219 HIS A O 1
ATOM 1775 N N . PRO A 1 220 ? 15.814 7.017 8.520 1.00 63.88 220 PRO A N 1
ATOM 1776 C CA . PRO A 1 220 ? 15.879 8.315 7.873 1.00 63.88 220 PRO A CA 1
ATOM 1777 C C . PRO A 1 220 ? 17.164 8.438 7.057 1.00 63.88 220 PRO A C 1
ATOM 1779 O O . PRO A 1 220 ? 18.204 7.866 7.404 1.00 63.88 220 PRO A O 1
ATOM 1782 N N . TYR A 1 221 ? 17.092 9.200 5.972 1.00 58.97 221 TYR A N 1
ATOM 1783 C CA . TYR A 1 221 ? 18.219 9.374 5.069 1.00 58.97 221 TYR A CA 1
ATOM 1784 C C . TYR A 1 221 ? 19.455 9.907 5.810 1.00 58.97 221 TYR A C 1
ATOM 1786 O O . TYR A 1 221 ? 19.401 10.913 6.518 1.00 58.97 221 TYR A O 1
ATOM 1794 N N . SER A 1 222 ? 20.589 9.236 5.617 1.00 56.28 222 SER A N 1
ATOM 1795 C CA . SER A 1 222 ? 21.911 9.729 6.016 1.00 56.28 222 SER A CA 1
ATOM 1796 C C . SER A 1 222 ? 22.910 9.498 4.883 1.00 56.28 222 SER A C 1
ATOM 1798 O O . SER A 1 222 ? 22.810 8.505 4.159 1.00 56.28 222 SER A O 1
ATOM 1800 N N . GLU A 1 223 ? 23.868 10.409 4.689 1.00 45.56 223 GLU A N 1
ATOM 1801 C CA . GLU A 1 223 ? 24.926 10.228 3.685 1.00 45.56 223 GLU A CA 1
ATOM 1802 C C . GLU A 1 223 ? 25.617 8.863 3.869 1.00 45.56 223 GLU A C 1
ATOM 1804 O O . GLU A 1 223 ? 26.154 8.560 4.935 1.00 45.56 223 GLU A O 1
ATOM 1809 N N . GLY A 1 224 ? 25.589 8.025 2.826 1.00 45.50 224 GLY A N 1
ATOM 1810 C CA . GLY A 1 224 ? 26.180 6.680 2.841 1.00 45.50 224 GLY A CA 1
ATOM 1811 C C . GLY A 1 224 ? 25.261 5.554 3.336 1.00 45.50 224 GLY A C 1
ATOM 1812 O O . GLY A 1 224 ? 25.708 4.406 3.412 1.00 45.50 224 GLY A O 1
ATOM 1813 N N . SER A 1 225 ? 23.993 5.843 3.645 1.00 47.06 225 SER A N 1
ATOM 1814 C CA . SER A 1 225 ? 22.987 4.806 3.902 1.00 47.06 225 SER A CA 1
ATOM 1815 C C . SER A 1 225 ? 22.664 4.009 2.623 1.00 47.06 225 SER A C 1
ATOM 1817 O O . SER A 1 225 ? 22.788 4.526 1.510 1.00 47.06 225 SER A O 1
ATOM 1819 N N . PRO A 1 226 ? 22.330 2.707 2.735 1.00 49.59 226 PRO A N 1
ATOM 1820 C CA . PRO A 1 226 ? 21.918 1.917 1.579 1.00 49.59 226 PRO A CA 1
ATOM 1821 C C . PRO A 1 226 ? 20.664 2.529 0.929 1.00 49.59 226 PRO A C 1
ATOM 1823 O O . PRO A 1 226 ? 19.844 3.107 1.635 1.00 49.59 226 PRO A O 1
ATOM 1826 N N . PRO A 1 227 ? 20.420 2.285 -0.372 1.00 51.03 227 PRO A N 1
ATOM 1827 C CA . PRO A 1 227 ? 19.217 2.753 -1.076 1.00 51.03 227 PRO A CA 1
ATOM 1828 C C . PRO A 1 227 ? 17.912 2.082 -0.596 1.00 51.03 227 PRO A C 1
ATOM 1830 O O . PRO A 1 227 ? 16.889 2.153 -1.269 1.00 51.03 227 PRO A O 1
ATOM 1833 N N . HIS A 1 228 ? 17.950 1.377 0.540 1.00 59.44 228 HIS A N 1
ATOM 1834 C CA . HIS A 1 228 ? 16.800 0.766 1.190 1.00 59.44 228 HIS A CA 1
ATOM 1835 C C . HIS A 1 228 ? 16.622 1.424 2.544 1.00 59.44 228 HIS A C 1
ATOM 1837 O O . HIS A 1 228 ? 17.372 1.152 3.480 1.00 59.44 228 HIS A O 1
ATOM 1843 N N . 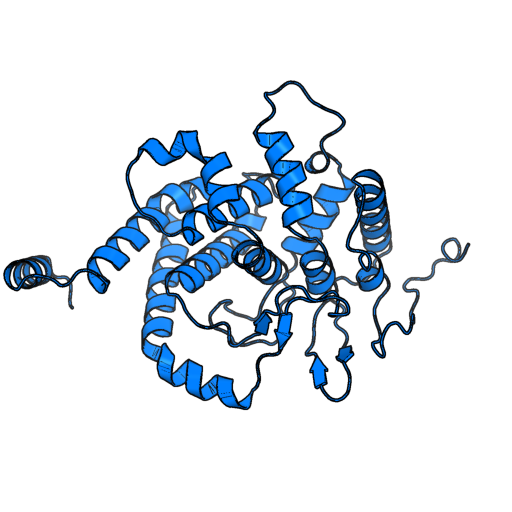HIS A 1 229 ? 15.582 2.243 2.637 1.00 66.38 229 HIS A N 1
ATOM 1844 C CA . HIS A 1 229 ? 15.165 2.872 3.881 1.00 66.38 229 HIS A CA 1
ATOM 1845 C C . HIS A 1 229 ? 14.673 1.862 4.920 1.00 66.38 229 HIS A C 1
ATOM 1847 O O . HIS A 1 229 ? 14.556 2.197 6.089 1.00 66.38 229 HIS A O 1
ATOM 1853 N N . PHE A 1 230 ? 14.418 0.615 4.519 1.00 71.88 230 PHE A N 1
ATOM 1854 C CA . PHE A 1 230 ? 13.963 -0.441 5.409 1.00 71.88 230 PHE A CA 1
ATOM 1855 C C . PHE A 1 230 ? 15.042 -1.491 5.618 1.00 71.88 230 PHE A C 1
ATOM 1857 O O . PHE A 1 230 ? 15.492 -2.141 4.671 1.00 71.88 230 PHE A O 1
ATOM 1864 N N . THR A 1 231 ? 15.395 -1.719 6.879 1.00 72.06 231 THR A N 1
ATOM 1865 C CA . THR A 1 231 ? 16.104 -2.933 7.281 1.00 72.06 231 THR A CA 1
ATOM 1866 C C . THR A 1 231 ? 15.135 -3.904 7.938 1.00 72.06 231 THR A C 1
ATOM 1868 O O . THR A 1 231 ? 14.095 -3.490 8.440 1.00 72.06 231 THR A O 1
ATOM 1871 N N . PRO A 1 232 ? 15.470 -5.193 8.003 1.00 71.75 232 PRO A N 1
ATOM 1872 C CA . PRO A 1 232 ? 14.665 -6.186 8.709 1.00 71.75 232 PRO A CA 1
ATOM 1873 C C . PRO A 1 232 ? 14.550 -5.834 10.181 1.00 71.75 232 PRO A C 1
ATOM 1875 O O . PRO A 1 232 ? 15.510 -5.330 10.767 1.00 71.75 232 PRO A O 1
ATOM 1878 N N . PHE A 1 233 ? 13.392 -6.134 10.754 1.00 74.25 233 PHE A N 1
ATOM 1879 C CA . PHE A 1 233 ? 13.190 -6.063 12.193 1.00 74.25 233 PHE A CA 1
ATOM 1880 C C . PHE A 1 233 ? 13.969 -7.186 12.901 1.00 74.25 233 PHE A C 1
ATOM 1882 O O . PHE A 1 233 ? 14.171 -8.258 12.316 1.00 74.25 233 PHE A O 1
ATOM 1889 N N . ASP A 1 234 ? 14.435 -6.947 14.129 1.00 71.62 234 ASP A N 1
ATOM 1890 C CA . ASP A 1 234 ? 15.084 -7.994 14.923 1.00 71.62 234 ASP A CA 1
ATOM 1891 C C . ASP A 1 234 ? 14.046 -9.047 15.338 1.00 71.62 234 ASP A C 1
ATOM 1893 O O . ASP A 1 234 ? 12.971 -8.728 15.836 1.00 71.62 234 ASP A O 1
ATOM 1897 N N . ILE A 1 235 ? 14.354 -10.323 15.110 1.00 65.81 235 ILE A N 1
ATOM 1898 C CA . ILE A 1 235 ? 13.428 -11.432 15.364 1.00 65.81 235 ILE A CA 1
ATOM 1899 C C . ILE A 1 235 ? 13.206 -11.617 16.873 1.00 65.81 235 ILE A C 1
ATOM 1901 O O . ILE A 1 235 ? 12.150 -12.111 17.258 1.00 65.81 235 ILE A O 1
ATOM 1905 N N . GLY A 1 236 ? 14.175 -11.227 17.714 1.00 67.12 236 GLY A N 1
ATOM 1906 C CA . GLY A 1 236 ? 14.054 -11.317 19.173 1.00 67.12 236 GLY A CA 1
ATOM 1907 C C . GLY A 1 236 ? 12.891 -10.490 19.724 1.00 67.12 236 GLY A C 1
ATOM 1908 O O . GLY A 1 236 ? 12.064 -11.025 20.450 1.00 67.12 236 GLY A O 1
ATOM 1909 N N . ASP A 1 237 ? 12.775 -9.239 19.278 1.00 74.62 237 ASP A N 1
ATOM 1910 C CA . ASP A 1 237 ? 11.773 -8.280 19.768 1.00 74.62 237 ASP A CA 1
ATOM 1911 C C . ASP A 1 237 ? 10.396 -8.465 19.094 1.00 74.62 237 ASP A C 1
ATOM 1913 O O . ASP A 1 237 ? 9.403 -7.850 19.473 1.00 74.62 237 ASP A O 1
ATOM 1917 N N . HIS A 1 238 ? 10.317 -9.313 18.062 1.00 79.50 238 HIS A N 1
ATOM 1918 C CA . HIS A 1 238 ? 9.096 -9.531 17.287 1.00 79.50 238 HIS A CA 1
ATOM 1919 C C . HIS A 1 238 ? 7.962 -10.140 18.122 1.00 79.50 238 HIS A C 1
ATOM 1921 O O . HIS A 1 238 ? 6.810 -9.737 17.972 1.00 79.50 238 HIS A O 1
ATOM 1927 N N . GLN A 1 239 ? 8.279 -11.143 18.948 1.00 81.88 239 GLN A N 1
ATOM 1928 C CA . GLN A 1 239 ? 7.278 -11.850 19.754 1.00 81.88 239 GLN A CA 1
ATOM 1929 C C . GLN A 1 239 ? 6.736 -10.950 20.858 1.00 81.88 239 GLN A C 1
ATOM 1931 O O . GLN A 1 239 ? 5.523 -10.861 21.008 1.00 81.88 239 GLN A O 1
ATOM 1936 N N . ASP A 1 240 ? 7.623 -10.227 21.538 1.00 86.25 240 ASP A N 1
ATOM 1937 C CA . ASP A 1 240 ? 7.260 -9.326 22.629 1.00 86.25 240 ASP A CA 1
ATOM 1938 C C . ASP A 1 240 ? 6.278 -8.247 22.142 1.00 86.25 240 ASP A C 1
ATOM 1940 O O . ASP A 1 240 ? 5.205 -8.088 22.717 1.00 86.25 240 ASP A O 1
ATOM 1944 N N . ILE A 1 241 ? 6.561 -7.602 21.002 1.00 87.88 241 ILE A N 1
ATOM 1945 C CA . ILE A 1 241 ? 5.658 -6.595 20.416 1.00 87.88 241 ILE A CA 1
ATOM 1946 C C . ILE A 1 241 ? 4.317 -7.209 19.999 1.00 87.88 241 ILE A C 1
ATOM 1948 O O . ILE A 1 241 ? 3.269 -6.619 20.241 1.00 87.88 241 ILE A O 1
ATOM 1952 N N . GLN A 1 242 ? 4.312 -8.397 19.383 1.00 86.88 242 GLN A N 1
ATOM 1953 C CA . GLN A 1 242 ? 3.054 -9.048 18.996 1.00 86.88 242 GLN A CA 1
ATOM 1954 C C . GLN A 1 242 ? 2.195 -9.447 20.199 1.00 86.88 242 GLN A C 1
ATOM 1956 O O . GLN A 1 242 ? 0.968 -9.441 20.097 1.00 86.88 242 GLN A O 1
ATOM 1961 N N . GLU A 1 243 ? 2.817 -9.819 21.316 1.00 89.12 243 GLU A N 1
ATOM 1962 C CA . GLU A 1 243 ? 2.111 -10.111 22.561 1.00 89.12 243 GLU A CA 1
ATOM 1963 C C . GLU A 1 243 ? 1.552 -8.826 23.188 1.00 89.12 243 GLU A C 1
ATOM 1965 O O . GLU A 1 243 ? 0.373 -8.797 23.559 1.00 89.12 243 GLU A O 1
ATOM 1970 N N . GLU A 1 244 ? 2.350 -7.755 23.237 1.00 92.38 244 GLU A N 1
ATOM 1971 C CA . GLU A 1 244 ? 1.950 -6.437 23.749 1.00 92.38 244 GLU A CA 1
ATOM 1972 C C . GLU A 1 244 ? 0.796 -5.822 22.941 1.00 92.38 244 GLU A C 1
ATOM 1974 O O . GLU A 1 244 ? -0.194 -5.374 23.520 1.00 92.38 244 GLU A O 1
ATOM 1979 N N . GLU A 1 245 ? 0.871 -5.869 21.610 1.00 94.81 245 GLU A N 1
ATOM 1980 C CA . GLU A 1 245 ? -0.129 -5.298 20.697 1.00 94.81 245 GLU A CA 1
ATOM 1981 C C . GLU A 1 245 ? -1.260 -6.283 20.342 1.00 94.81 245 GLU A C 1
ATOM 1983 O O . GLU A 1 245 ? -2.104 -5.993 19.493 1.00 94.81 245 GLU A O 1
ATOM 1988 N N . SER A 1 246 ? -1.319 -7.461 20.975 1.00 93.81 246 SER A N 1
ATOM 1989 C CA . SER A 1 246 ? -2.249 -8.541 20.598 1.00 93.81 246 SER A CA 1
ATOM 1990 C C . SER A 1 246 ? -3.723 -8.115 20.549 1.00 93.81 246 SER A C 1
ATOM 1992 O O . SER A 1 246 ? -4.447 -8.524 19.639 1.00 93.81 246 SER A O 1
ATOM 1994 N N . ALA A 1 247 ? -4.160 -7.255 21.474 1.00 92.81 247 ALA A N 1
ATOM 1995 C CA . ALA A 1 247 ? -5.519 -6.712 21.492 1.00 92.81 247 ALA A CA 1
ATOM 1996 C C . ALA A 1 247 ? -5.795 -5.782 20.294 1.00 92.81 247 ALA A C 1
ATOM 1998 O O . ALA A 1 247 ? -6.816 -5.929 19.626 1.00 92.81 247 ALA A O 1
ATOM 1999 N N . GLN A 1 248 ? -4.864 -4.883 19.962 1.00 93.56 248 GLN A N 1
ATOM 2000 C CA . GLN A 1 248 ? -4.989 -3.989 18.802 1.00 93.56 248 GLN A CA 1
ATOM 2001 C C . GLN A 1 248 ? -4.896 -4.763 17.478 1.00 93.56 248 GLN A C 1
ATOM 2003 O O . GLN A 1 248 ? -5.556 -4.425 16.496 1.00 93.56 248 GLN A O 1
ATOM 2008 N N . ILE A 1 249 ? -4.112 -5.845 17.442 1.00 95.88 249 ILE A N 1
ATOM 2009 C CA . ILE A 1 249 ? -4.073 -6.765 16.301 1.00 95.88 249 ILE A CA 1
ATOM 2010 C C . ILE A 1 249 ? -5.430 -7.466 16.133 1.00 95.88 249 ILE A C 1
ATOM 2012 O O . ILE A 1 249 ? -5.900 -7.623 15.006 1.00 95.88 249 ILE A O 1
ATOM 2016 N N . GLU A 1 250 ? -6.099 -7.860 17.220 1.00 96.19 250 GLU A N 1
ATOM 2017 C CA . GLU A 1 250 ? -7.461 -8.405 17.147 1.00 96.19 250 GLU A CA 1
ATOM 2018 C C . GLU A 1 250 ? -8.459 -7.364 16.608 1.00 96.19 250 GLU A C 1
ATOM 2020 O O . GLU A 1 250 ? -9.272 -7.682 15.734 1.00 96.19 250 GLU A O 1
ATOM 2025 N N . GLU A 1 251 ? -8.358 -6.109 17.051 1.00 95.44 251 GLU A N 1
ATOM 2026 C CA . GLU A 1 251 ? -9.168 -4.995 16.540 1.00 95.44 251 GLU A CA 1
ATOM 2027 C C . GLU A 1 251 ? -8.942 -4.752 15.042 1.00 95.44 251 GLU A C 1
ATOM 2029 O O . GLU A 1 251 ? -9.913 -4.612 14.289 1.00 95.44 251 GLU A O 1
ATOM 2034 N N . LEU A 1 252 ? -7.684 -4.786 14.587 1.00 97.12 252 LEU A N 1
ATOM 2035 C CA . LEU A 1 252 ? -7.335 -4.731 13.167 1.00 97.12 252 LEU A CA 1
ATOM 2036 C C . LEU A 1 252 ? -8.059 -5.829 12.382 1.00 97.12 252 LEU A C 1
ATOM 2038 O O . LEU A 1 252 ? -8.668 -5.540 11.353 1.00 97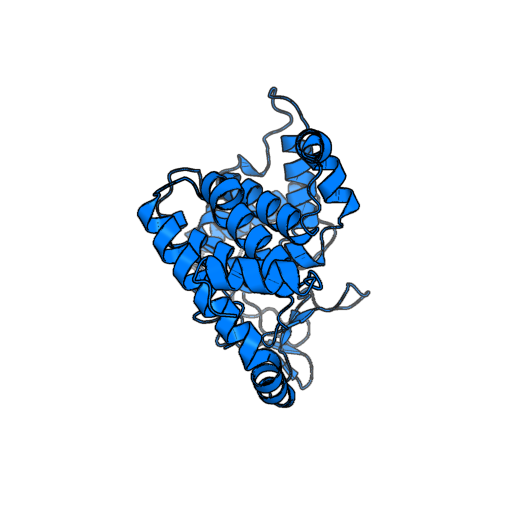.12 252 LEU A O 1
ATOM 2042 N N . GLU A 1 253 ? -8.019 -7.082 12.844 1.00 97.88 253 GLU A N 1
ATOM 2043 C CA . GLU A 1 253 ? -8.675 -8.188 12.135 1.00 97.88 253 GLU A CA 1
ATOM 2044 C C . GLU A 1 253 ? -10.200 -8.037 12.093 1.00 97.88 253 GLU A C 1
ATOM 2046 O O . GLU A 1 253 ? -10.825 -8.359 11.078 1.00 97.88 253 GLU A O 1
ATOM 2051 N N . ILE A 1 254 ? -10.815 -7.522 13.161 1.00 97.12 254 ILE A N 1
ATOM 2052 C CA . ILE A 1 254 ? -12.258 -7.248 13.201 1.00 97.12 254 ILE A CA 1
ATOM 2053 C C . ILE A 1 254 ? -12.625 -6.166 12.179 1.00 97.12 254 ILE A C 1
ATOM 2055 O O . ILE A 1 254 ? -13.559 -6.359 11.393 1.00 97.12 254 ILE A O 1
ATOM 2059 N N . LEU A 1 255 ? -11.890 -5.052 12.167 1.00 97.69 255 LEU A N 1
ATOM 2060 C CA . LEU A 1 255 ? -12.130 -3.928 11.262 1.00 97.69 255 LEU A CA 1
ATOM 2061 C C . LEU A 1 255 ? -11.893 -4.320 9.803 1.00 97.69 255 LEU A C 1
ATOM 2063 O O . LEU A 1 255 ? -12.767 -4.121 8.963 1.00 97.69 255 LEU A O 1
ATOM 2067 N N . VAL A 1 256 ? -10.754 -4.942 9.496 1.00 97.88 256 VAL A N 1
ATOM 2068 C CA . VAL A 1 256 ? -10.413 -5.360 8.128 1.00 97.88 256 VAL A CA 1
ATOM 2069 C C . VAL A 1 256 ? -11.411 -6.384 7.601 1.00 97.88 256 VAL A C 1
ATOM 2071 O O . VAL A 1 256 ? -11.808 -6.301 6.444 1.00 97.88 256 VAL A O 1
ATOM 2074 N N . LYS A 1 257 ? -11.899 -7.303 8.440 1.00 98.00 257 LYS A N 1
ATOM 2075 C CA . LYS A 1 257 ? -12.950 -8.244 8.038 1.00 98.00 257 LYS A CA 1
ATOM 2076 C C . LYS A 1 257 ? -14.264 -7.543 7.682 1.00 98.00 257 LYS A C 1
ATOM 2078 O O . LYS A 1 257 ? -14.915 -7.946 6.714 1.00 98.00 257 LYS A O 1
ATOM 2083 N N . ASP A 1 258 ? -14.669 -6.532 8.452 1.00 98.00 258 ASP A N 1
ATOM 2084 C CA . ASP A 1 258 ? -15.841 -5.710 8.123 1.00 98.00 258 ASP A CA 1
ATOM 2085 C C . ASP A 1 258 ? -15.626 -4.964 6.800 1.00 98.00 258 ASP A C 1
ATOM 2087 O O . ASP A 1 258 ? -16.465 -5.038 5.899 1.00 98.00 258 ASP A O 1
ATOM 2091 N N . PHE A 1 259 ? -14.462 -4.331 6.636 1.00 98.31 259 PHE A N 1
ATOM 2092 C CA . PHE A 1 259 ? -14.121 -3.598 5.422 1.00 98.31 259 PHE A CA 1
ATOM 2093 C C . PHE A 1 259 ? -14.063 -4.483 4.183 1.00 98.31 259 PHE A C 1
ATOM 2095 O O . PHE A 1 259 ? -14.659 -4.118 3.174 1.00 98.31 259 PHE A O 1
ATOM 2102 N N . ASP A 1 260 ? -13.431 -5.652 4.249 1.00 96.94 260 ASP A N 1
ATOM 2103 C CA . ASP A 1 260 ? -13.378 -6.608 3.142 1.00 96.94 260 ASP A CA 1
ATOM 2104 C C . ASP A 1 260 ? -14.791 -7.027 2.718 1.00 96.94 260 ASP A C 1
ATOM 2106 O O . ASP A 1 260 ? -15.133 -7.007 1.531 1.00 96.94 260 ASP A O 1
ATOM 2110 N N . SER A 1 261 ? -15.646 -7.358 3.693 1.00 97.75 261 SER A N 1
ATOM 2111 C CA . SER A 1 261 ? -17.038 -7.725 3.428 1.00 97.75 261 SER A CA 1
ATOM 2112 C C . SER A 1 261 ? -17.800 -6.577 2.767 1.00 97.75 261 SER A C 1
ATOM 2114 O O . SER A 1 261 ? -18.521 -6.789 1.789 1.00 97.75 261 SER A O 1
ATOM 2116 N N . LYS A 1 262 ? -17.643 -5.355 3.281 1.00 98.19 262 LYS A N 1
ATOM 2117 C CA . LYS A 1 262 ? -18.366 -4.174 2.804 1.00 98.19 262 LYS A CA 1
ATOM 2118 C C . LYS A 1 262 ? -17.851 -3.661 1.473 1.00 98.19 262 LYS A C 1
ATOM 2120 O O . LYS A 1 262 ? -18.645 -3.188 0.665 1.00 98.19 262 LYS A O 1
ATOM 2125 N N . TYR A 1 263 ? -16.562 -3.801 1.202 1.00 97.12 263 TYR A N 1
ATOM 2126 C CA . TYR A 1 263 ? -15.976 -3.449 -0.082 1.00 97.12 263 TYR A CA 1
ATOM 2127 C C . TYR A 1 263 ? -16.543 -4.332 -1.199 1.00 97.12 263 TYR A C 1
ATOM 2129 O O . TYR A 1 263 ? -16.947 -3.825 -2.248 1.00 97.12 263 TYR A O 1
ATOM 2137 N N . ILE A 1 264 ? -16.680 -5.636 -0.935 1.00 95.88 264 ILE A N 1
ATOM 2138 C CA . ILE A 1 264 ? -17.329 -6.584 -1.850 1.00 95.88 264 ILE A CA 1
ATOM 2139 C C . ILE A 1 264 ? -18.826 -6.276 -1.999 1.00 95.88 264 ILE A C 1
ATOM 2141 O O . ILE A 1 264 ? -19.327 -6.233 -3.121 1.00 95.88 264 ILE A O 1
ATOM 2145 N N . GLU A 1 265 ? -19.541 -6.063 -0.890 1.00 97.19 265 GLU A N 1
ATOM 2146 C CA . GLU A 1 265 ? -20.990 -5.805 -0.882 1.00 97.19 265 GLU A CA 1
ATOM 2147 C C . GLU A 1 265 ? -21.358 -4.528 -1.646 1.00 97.19 265 GLU A C 1
ATOM 2149 O O . GLU A 1 265 ? -22.294 -4.527 -2.446 1.00 97.19 265 GLU A O 1
ATOM 2154 N N . LEU A 1 266 ? -20.630 -3.437 -1.397 1.00 96.31 266 LEU A N 1
ATOM 2155 C CA . LEU A 1 266 ? -20.918 -2.135 -1.990 1.00 96.31 266 LEU A CA 1
ATOM 2156 C C . LEU A 1 266 ? -20.453 -2.049 -3.447 1.00 96.31 266 LEU A C 1
ATOM 2158 O O . LEU A 1 266 ? -21.027 -1.266 -4.2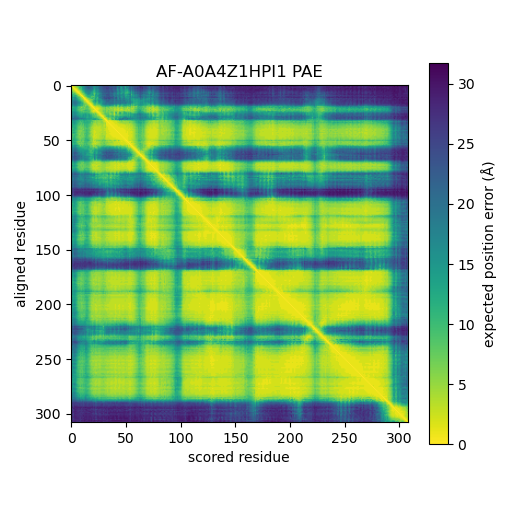04 1.00 96.31 266 LEU A O 1
ATOM 2162 N N . ALA A 1 267 ? -19.433 -2.828 -3.833 1.00 94.50 267 ALA A N 1
ATOM 2163 C CA . ALA A 1 267 ? -18.870 -2.878 -5.185 1.00 94.50 267 ALA A CA 1
ATOM 2164 C C . ALA A 1 267 ? -18.567 -1.483 -5.771 1.00 94.50 267 ALA A C 1
ATOM 2166 O O . ALA A 1 267 ? -18.809 -1.205 -6.947 1.00 94.50 267 ALA A O 1
ATOM 2167 N N . GLN A 1 268 ? -18.072 -0.576 -4.925 1.00 94.19 268 GLN A N 1
ATOM 2168 C CA . GLN A 1 268 ? -17.739 0.795 -5.304 1.00 94.19 268 GLN A CA 1
ATOM 2169 C C . GLN A 1 268 ? -16.257 0.915 -5.678 1.00 94.19 268 GLN A C 1
ATOM 2171 O O . GLN A 1 268 ? -15.441 0.146 -5.169 1.00 94.19 268 GLN A O 1
ATOM 2176 N N . PRO A 1 269 ? -15.880 1.908 -6.506 1.00 95.06 269 PRO A N 1
ATOM 2177 C CA . PRO A 1 269 ? -14.476 2.236 -6.724 1.00 95.06 269 PRO A CA 1
ATOM 2178 C C . PRO A 1 269 ? -13.752 2.490 -5.397 1.00 95.06 269 PRO A C 1
ATOM 2180 O O . PRO A 1 269 ? -14.313 3.137 -4.509 1.00 95.06 269 PRO A O 1
ATOM 2183 N N . ILE A 1 270 ? -12.502 2.031 -5.288 1.00 95.38 270 ILE A N 1
ATOM 2184 C CA . ILE A 1 270 ? -11.707 2.075 -4.049 1.00 95.38 270 ILE A CA 1
ATOM 2185 C C . IL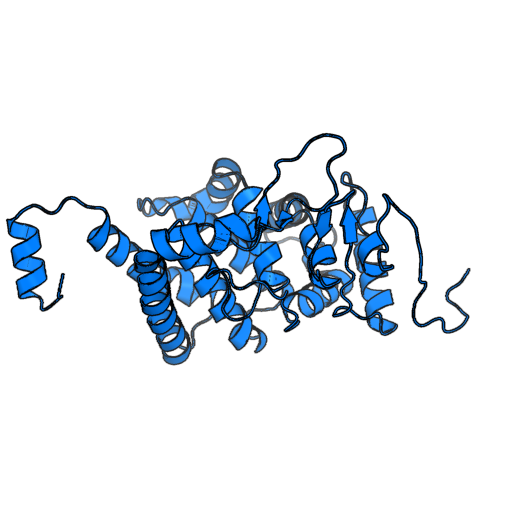E A 1 270 ? -11.697 3.455 -3.384 1.00 95.38 270 ILE A C 1
ATOM 2187 O O . ILE A 1 270 ? -11.952 3.543 -2.191 1.00 95.38 270 ILE A O 1
ATOM 2191 N N . LEU A 1 271 ? -11.511 4.537 -4.148 1.00 93.12 271 LEU A N 1
ATOM 2192 C CA . LEU A 1 271 ? -11.478 5.895 -3.598 1.00 93.12 271 LEU A CA 1
ATOM 2193 C C . LEU A 1 271 ? -12.820 6.289 -2.967 1.00 93.12 271 LEU A C 1
ATOM 2195 O O . LEU A 1 271 ? -12.852 6.865 -1.889 1.00 93.12 271 LEU A O 1
ATOM 2199 N N . LYS A 1 272 ? -13.939 5.915 -3.600 1.00 94.56 272 LYS A N 1
ATOM 2200 C CA . LYS A 1 272 ? -15.283 6.183 -3.070 1.00 94.56 272 LYS A CA 1
ATOM 2201 C C . LYS A 1 272 ? -15.567 5.357 -1.814 1.00 94.56 272 LYS A C 1
ATOM 2203 O O . LYS A 1 272 ? -16.189 5.858 -0.882 1.00 94.56 272 LYS A O 1
ATOM 2208 N N . PHE A 1 273 ? -15.124 4.101 -1.790 1.00 96.75 273 PHE A N 1
ATOM 2209 C CA . PHE A 1 273 ? -15.232 3.263 -0.599 1.00 96.75 273 PHE A CA 1
ATOM 2210 C C . PHE A 1 273 ? -14.400 3.826 0.560 1.00 96.75 273 PHE A C 1
ATOM 2212 O O . PHE A 1 273 ? -14.890 3.884 1.689 1.00 96.75 273 PHE A O 1
ATOM 2219 N N . PHE A 1 274 ? -13.175 4.266 0.260 1.00 95.00 274 PHE A N 1
ATOM 2220 C CA . PHE A 1 274 ? -12.228 4.812 1.225 1.00 95.00 274 PHE A CA 1
ATOM 2221 C C . PHE A 1 274 ? -12.735 6.126 1.837 1.00 95.00 274 PHE A C 1
ATOM 2223 O O . PHE A 1 274 ? -12.871 6.211 3.055 1.00 95.00 274 PHE A O 1
ATOM 2230 N N . ASP A 1 275 ? -13.131 7.090 0.996 1.00 91.38 275 ASP A N 1
ATOM 2231 C CA . ASP A 1 275 ? -13.679 8.392 1.416 1.00 91.38 275 ASP A CA 1
ATOM 2232 C C . ASP A 1 275 ? -15.040 8.254 2.135 1.00 91.38 275 ASP A C 1
ATOM 2234 O O . ASP A 1 275 ? -15.419 9.116 2.928 1.00 91.38 275 ASP A O 1
ATOM 2238 N N . GLY A 1 276 ? -15.786 7.180 1.851 1.00 93.44 276 GLY A N 1
ATOM 2239 C CA . GLY A 1 276 ? -17.113 6.912 2.399 1.00 93.44 276 GLY A CA 1
ATOM 2240 C C . GLY A 1 276 ? -17.100 5.966 3.600 1.00 93.44 276 GLY A C 1
ATOM 2241 O O . GLY A 1 276 ? -16.992 6.391 4.749 1.00 93.44 276 GLY A O 1
ATOM 2242 N N . TYR A 1 277 ? -17.291 4.669 3.335 1.00 96.44 277 TYR A N 1
ATOM 2243 C CA . TYR A 1 277 ? -17.541 3.668 4.378 1.00 96.44 277 TYR A CA 1
ATOM 2244 C C . TYR A 1 277 ? -16.355 3.515 5.331 1.00 96.44 277 TYR A C 1
ATOM 2246 O O . TYR A 1 277 ? -16.538 3.553 6.547 1.00 96.44 277 TYR A O 1
ATOM 2254 N N . TRP A 1 278 ? -15.144 3.368 4.785 1.00 96.19 278 TRP A N 1
ATOM 2255 C CA . TRP A 1 278 ? -13.943 3.181 5.595 1.00 96.19 278 TRP A CA 1
ATOM 2256 C C . TRP A 1 278 ? -13.707 4.389 6.510 1.00 96.19 278 TRP A C 1
ATOM 2258 O O . TRP A 1 278 ? -13.610 4.222 7.725 1.00 96.19 278 TRP A O 1
ATOM 2268 N N . ARG A 1 279 ? -13.734 5.611 5.952 1.00 92.50 279 ARG A N 1
ATOM 2269 C CA . ARG A 1 279 ? -13.544 6.862 6.703 1.00 92.50 279 ARG A CA 1
ATOM 2270 C C . ARG A 1 279 ? -14.556 6.998 7.836 1.00 92.50 279 ARG A C 1
ATOM 2272 O O . ARG A 1 279 ? -14.169 7.232 8.976 1.00 92.50 279 ARG A O 1
ATOM 2279 N N . SER A 1 280 ? -15.844 6.816 7.534 1.00 91.75 280 SER A N 1
ATOM 2280 C CA . SER A 1 280 ? -16.914 6.903 8.534 1.00 91.75 280 SER A CA 1
ATOM 2281 C C . SER A 1 280 ? -16.704 5.908 9.673 1.00 91.75 280 SER A C 1
ATOM 2283 O O . SER A 1 280 ? -16.851 6.258 10.838 1.00 91.75 280 SER A O 1
ATOM 2285 N N . ARG A 1 281 ? -16.333 4.667 9.351 1.00 93.69 281 ARG A N 1
ATOM 2286 C CA . ARG A 1 281 ? -16.175 3.614 10.353 1.00 93.69 281 ARG A CA 1
ATOM 2287 C C . ARG A 1 281 ? -14.947 3.815 11.240 1.00 93.69 281 ARG A C 1
ATOM 2289 O O . ARG A 1 281 ? -15.026 3.488 12.425 1.00 93.69 281 ARG A O 1
ATOM 2296 N N . MET A 1 282 ? -13.847 4.330 10.684 1.00 91.62 282 MET A N 1
ATOM 2297 C CA . MET A 1 282 ? -12.647 4.686 11.450 1.00 91.62 282 MET A CA 1
ATOM 2298 C C . MET A 1 282 ? -12.903 5.887 12.368 1.00 91.62 282 MET A C 1
ATOM 2300 O O . MET A 1 282 ? -12.442 5.881 13.504 1.00 91.62 282 MET A O 1
ATOM 2304 N N . LEU A 1 283 ? -13.707 6.864 11.932 1.00 87.38 283 LEU A N 1
ATOM 2305 C CA . LEU A 1 283 ? -14.163 7.961 12.793 1.00 87.38 283 LEU A CA 1
ATOM 2306 C C . LEU A 1 283 ? -15.021 7.457 13.960 1.00 87.38 283 LEU A C 1
ATOM 2308 O O . LEU A 1 283 ? -14.804 7.861 15.099 1.00 87.38 283 LEU A O 1
ATOM 2312 N N . ASP A 1 284 ? -15.969 6.554 13.699 1.00 87.25 284 ASP A N 1
ATOM 2313 C CA . ASP A 1 284 ? -16.775 5.949 14.765 1.00 87.25 284 ASP A CA 1
ATOM 2314 C C . ASP A 1 284 ? -15.898 5.166 15.750 1.00 87.25 284 ASP A C 1
ATOM 2316 O O . ASP A 1 284 ? -16.115 5.224 16.958 1.00 87.25 284 ASP A O 1
ATOM 2320 N N . TYR A 1 285 ? -14.897 4.440 15.241 1.00 86.56 285 TYR A N 1
ATOM 2321 C CA . TYR A 1 285 ? -13.929 3.719 16.064 1.00 86.56 285 TYR A CA 1
ATOM 2322 C C . TYR A 1 285 ? -13.130 4.664 16.967 1.00 86.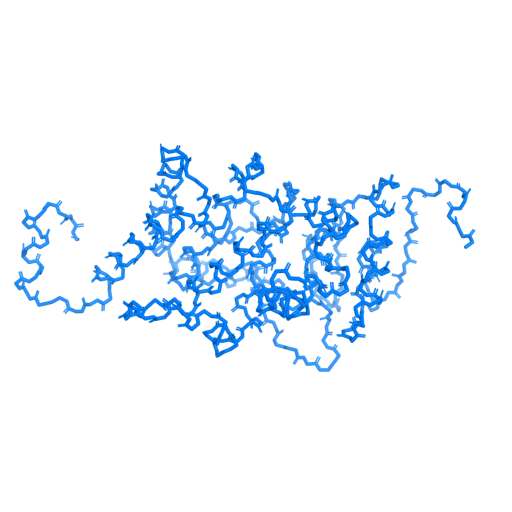56 285 TYR A C 1
ATOM 2324 O O . TYR A 1 285 ? -13.048 4.418 18.167 1.00 86.56 285 TYR A O 1
ATOM 2332 N N . ASP A 1 286 ? -12.588 5.751 16.416 1.00 81.38 286 ASP A N 1
ATOM 2333 C CA . ASP A 1 286 ? -11.840 6.747 17.183 1.00 81.38 286 ASP A CA 1
ATOM 2334 C C . ASP A 1 286 ? -12.723 7.373 18.272 1.00 81.38 286 ASP A C 1
ATOM 2336 O O . ASP A 1 286 ? -12.385 7.336 19.452 1.00 81.38 286 ASP A O 1
ATOM 2340 N N . ILE A 1 287 ? -13.942 7.803 17.924 1.00 78.38 287 ILE A N 1
ATOM 2341 C CA . ILE A 1 287 ? -14.911 8.319 18.901 1.00 78.38 287 ILE A CA 1
ATOM 2342 C C . ILE A 1 287 ? -15.159 7.300 20.025 1.00 78.38 287 ILE A C 1
ATOM 2344 O O . ILE A 1 287 ? -15.212 7.692 21.190 1.00 78.38 287 ILE A O 1
ATOM 2348 N N . ILE A 1 288 ? -15.297 6.008 19.702 1.00 75.44 288 ILE A N 1
ATOM 2349 C CA . ILE A 1 288 ? -15.505 4.900 20.654 1.00 75.44 288 ILE A CA 1
ATOM 2350 C C . ILE A 1 288 ? -14.293 4.611 21.535 1.00 75.44 288 ILE A C 1
ATOM 2352 O O . ILE A 1 288 ? -14.478 4.261 22.695 1.00 75.44 288 ILE A O 1
ATOM 2356 N N . ASN A 1 289 ? -13.074 4.795 21.052 1.00 73.19 289 ASN A N 1
ATOM 2357 C CA . ASN A 1 289 ? -11.909 4.297 21.777 1.00 73.19 289 ASN A CA 1
ATOM 2358 C C . ASN A 1 289 ? -11.020 5.391 22.375 1.00 73.19 289 ASN A C 1
ATOM 2360 O O . ASN A 1 289 ? -10.292 5.109 23.325 1.00 73.19 289 ASN A O 1
ATOM 2364 N N . THR A 1 290 ? -11.102 6.640 21.905 1.00 66.12 290 THR A N 1
ATOM 2365 C CA . THR A 1 290 ? -10.196 7.718 22.344 1.00 66.12 290 THR A CA 1
ATOM 2366 C C . THR A 1 290 ? -10.873 8.824 23.152 1.00 66.12 290 THR A C 1
ATOM 2368 O O . THR A 1 290 ? -10.201 9.526 23.915 1.00 66.12 290 THR A O 1
ATOM 2371 N N . LYS A 1 291 ? -12.206 8.976 23.089 1.00 57.94 291 LYS A N 1
ATOM 2372 C CA . LYS A 1 291 ? -12.905 9.945 23.949 1.00 57.94 291 LYS A CA 1
ATOM 2373 C C . LYS A 1 291 ? -13.117 9.385 25.359 1.00 57.94 291 LYS A C 1
ATOM 2375 O O . LYS A 1 291 ? -13.732 8.329 25.508 1.00 57.94 291 LYS A O 1
ATOM 2380 N N . PRO A 1 292 ? -12.707 10.105 26.425 1.00 55.84 292 PRO A N 1
ATOM 2381 C CA . PRO A 1 292 ? -13.120 9.762 27.775 1.00 55.84 292 PRO A CA 1
ATOM 2382 C C . PRO A 1 292 ? -14.625 9.987 27.877 1.00 55.84 292 PRO A C 1
ATOM 2384 O O . PRO A 1 292 ? -15.098 11.117 27.993 1.00 55.84 292 PRO A O 1
ATOM 2387 N N . TYR A 1 293 ? -15.380 8.899 27.806 1.00 59.41 293 TYR A N 1
ATOM 2388 C CA . TYR A 1 293 ? -16.817 8.974 27.951 1.00 59.41 293 TYR A CA 1
ATOM 2389 C C . TYR A 1 293 ? -17.203 9.430 29.344 1.00 59.41 293 TYR A C 1
ATOM 2391 O O . TYR A 1 293 ? -16.734 8.907 30.362 1.00 59.41 293 TYR A O 1
ATOM 2399 N N . THR A 1 294 ? -18.140 10.367 29.395 1.00 64.19 294 THR A N 1
ATOM 2400 C CA . THR A 1 294 ? -18.875 10.604 30.627 1.00 64.19 294 THR A CA 1
ATOM 2401 C C . THR A 1 294 ? -19.737 9.379 30.949 1.00 64.19 294 THR A C 1
ATOM 2403 O O . THR A 1 294 ? -20.106 8.585 30.080 1.00 64.19 294 THR A O 1
ATOM 2406 N N . ARG A 1 295 ? -20.068 9.196 32.230 1.00 54.88 295 ARG A N 1
ATOM 2407 C CA . ARG A 1 295 ? -20.841 8.035 32.704 1.00 54.88 295 ARG A CA 1
ATOM 2408 C C . ARG A 1 295 ? -22.189 7.884 31.979 1.00 54.88 295 ARG A C 1
ATOM 2410 O O . ARG A 1 295 ? -22.588 6.762 31.681 1.00 54.88 295 ARG A O 1
ATOM 2417 N N . ASP A 1 296 ? -22.816 9.007 31.638 1.00 68.06 296 ASP A N 1
ATOM 2418 C CA . ASP A 1 296 ? -24.101 9.074 30.932 1.00 68.06 296 ASP A CA 1
ATOM 2419 C C . ASP A 1 296 ? -23.981 8.662 29.452 1.00 68.06 296 ASP A C 1
ATOM 2421 O O . ASP A 1 296 ? -24.922 8.125 28.865 1.00 68.06 296 ASP A O 1
ATOM 2425 N N . GLU A 1 297 ? -22.823 8.888 28.826 1.00 68.12 297 GLU A N 1
ATOM 2426 C CA . GLU A 1 297 ? -22.564 8.479 27.441 1.00 68.12 297 GLU A CA 1
ATOM 2427 C C . GLU A 1 297 ? -22.294 6.972 27.349 1.00 68.12 297 GLU A C 1
ATOM 2429 O O . GLU A 1 297 ? -22.821 6.316 26.450 1.00 68.12 297 GLU A O 1
ATOM 2434 N N . LEU A 1 298 ? -21.584 6.392 28.327 1.00 65.44 298 LEU A N 1
ATOM 2435 C CA . LEU A 1 298 ? -21.404 4.935 28.430 1.00 65.44 298 LEU A CA 1
ATOM 2436 C C . LEU A 1 298 ? -22.734 4.198 28.640 1.00 65.44 298 LEU A C 1
ATOM 2438 O O . LEU A 1 298 ? -22.925 3.106 28.103 1.00 65.44 298 LEU A O 1
ATOM 2442 N N . GLU A 1 299 ? -23.660 4.774 29.411 1.00 67.19 299 GLU A N 1
ATOM 2443 C CA . GLU A 1 299 ? -24.998 4.203 29.600 1.00 67.19 299 GLU A CA 1
ATOM 2444 C C . GLU A 1 299 ? -25.813 4.229 28.302 1.00 67.19 299 GLU A C 1
ATOM 2446 O O . GLU A 1 299 ? -26.394 3.207 27.941 1.00 67.19 299 GLU A O 1
ATOM 2451 N N . LYS A 1 300 ? -25.753 5.315 27.523 1.00 73.25 300 LYS A N 1
ATOM 2452 C CA . LYS A 1 300 ? -26.411 5.380 26.205 1.00 73.25 300 LYS A CA 1
ATOM 2453 C C . LYS A 1 300 ? -25.818 4.413 25.179 1.00 73.25 300 LYS A C 1
ATOM 2455 O O . LYS A 1 300 ? -26.568 3.805 24.420 1.00 73.25 300 LYS A O 1
ATOM 2460 N N . ILE A 1 301 ? -24.497 4.230 25.154 1.00 67.88 301 ILE A N 1
ATOM 2461 C CA . ILE A 1 301 ? -23.844 3.265 24.249 1.00 67.88 301 ILE A CA 1
ATOM 2462 C C . ILE A 1 301 ? -24.278 1.830 24.588 1.00 67.88 301 ILE A C 1
ATOM 2464 O O . ILE A 1 301 ? -24.589 1.044 23.689 1.00 67.88 301 ILE A O 1
ATOM 2468 N N . ARG A 1 302 ? -24.403 1.507 25.883 1.00 67.12 302 ARG A N 1
ATOM 2469 C CA . ARG A 1 302 ? -24.941 0.216 26.343 1.00 67.12 302 ARG A CA 1
ATOM 2470 C C . ARG A 1 302 ? -26.421 0.037 26.001 1.00 67.12 302 ARG A C 1
ATOM 2472 O O . ARG A 1 302 ? -26.821 -1.064 25.628 1.00 67.12 302 ARG A O 1
ATOM 2479 N N . GLU A 1 303 ? -27.228 1.094 26.089 1.00 74.12 303 GLU A N 1
ATOM 2480 C CA . GLU A 1 303 ? -28.646 1.077 25.691 1.00 74.12 303 GLU A CA 1
ATOM 2481 C C . GLU A 1 303 ? -28.839 0.840 24.185 1.00 74.12 303 GLU A C 1
ATOM 2483 O O . GLU A 1 303 ? -29.824 0.220 23.783 1.00 74.12 303 GLU A O 1
ATOM 2488 N N . LEU A 1 304 ? -27.877 1.253 23.353 1.00 73.88 304 LEU A N 1
ATOM 2489 C CA . LEU A 1 304 ? -27.855 0.983 21.910 1.00 73.88 304 LEU A CA 1
ATOM 2490 C C . LEU A 1 304 ? -27.421 -0.456 21.559 1.00 73.88 304 LEU A C 1
ATOM 2492 O O . LEU A 1 304 ? -27.365 -0.814 20.384 1.00 73.88 304 LEU A O 1
ATOM 2496 N N . GLY A 1 305 ? -27.146 -1.302 22.559 1.00 51.06 305 GLY A N 1
ATOM 2497 C CA . GLY A 1 305 ? -26.800 -2.714 22.372 1.00 51.06 305 GLY A CA 1
ATOM 2498 C C . GLY A 1 305 ? -25.352 -2.962 21.946 1.00 51.06 305 GLY A C 1
ATOM 2499 O O . GLY A 1 305 ? -24.996 -4.104 21.644 1.00 51.06 305 GLY A O 1
ATOM 2500 N N . VAL A 1 306 ? -24.512 -1.925 21.947 1.00 49.59 306 VAL A N 1
ATOM 2501 C CA . VAL A 1 306 ? -23.071 -2.045 21.713 1.00 49.59 306 VAL A CA 1
ATOM 2502 C C . VAL A 1 306 ? -22.430 -2.585 22.993 1.00 49.59 306 VAL A C 1
ATOM 2504 O O . VAL A 1 306 ? -22.546 -1.983 24.063 1.00 49.59 306 VAL A O 1
ATOM 2507 N N . ARG A 1 307 ? -21.793 -3.759 22.909 1.00 41.75 307 ARG A N 1
ATOM 2508 C CA . ARG A 1 307 ? -21.001 -4.295 24.024 1.00 41.75 307 ARG A CA 1
ATOM 2509 C C . ARG A 1 307 ? -19.643 -3.599 24.028 1.00 41.75 307 ARG A C 1
ATOM 2511 O O . ARG A 1 307 ? -18.887 -3.776 23.080 1.00 41.75 307 ARG A O 1
ATOM 2518 N N . ILE A 1 308 ? -19.408 -2.823 25.083 1.00 52.66 308 ILE A N 1
ATOM 2519 C CA . ILE A 1 308 ? -18.105 -2.282 25.489 1.00 52.66 308 ILE A CA 1
ATOM 2520 C C . ILE A 1 308 ? -17.439 -3.306 26.404 1.00 52.66 308 ILE A C 1
ATOM 2522 O O . ILE A 1 308 ? -18.170 -3.819 27.291 1.00 52.66 308 ILE A O 1
#

pLDDT: mean 75.57, std 17.15, range [37.91, 98.31]

Mean predicted aligned error: 11.03 Å